Protein AF-A0A9W7HA97-F1 (afdb_monomer)

Radius of gyration: 56.17 Å; Cα contacts (8 Å, |Δi|>4): 49; chains: 1; bounding box: 172×40×149 Å

Sequence (282 aa):
MASSSSPLFSPASDKRFWSTLRSRVDDRNVDPSLTKDTNSRGKSNRAKRLKEDSLLLLRGFDSISQTLSQLCNNIDNALQGARELAKPPTLTDMFHSNLKNSEPKEDEQHSKGLEFEEESKIGLKRKFDHSEYSDDNDSMKENEQSPRNNKMMKKAKNLAISMATKAGSLARELKSIKNDLCFMQERCGLLEEENRRLRDGFSKGIRPEEDDLVRLQLEALLAEKSRLANENANLVRENQCLHQLVEYHQMTSQDLSASYEQVLREMCLDFSSPIAEKEEIC

Mean predicted aligned error: 20.41 Å

Secondary structure (DSSP, 8-state):
----------GGG-HHHHHHHHHHHHHHHS-GGG-----HHHHHHHHHHHHHHHHHHHHHHHHHHHHHHHHHHHHHHHHHHHHHHHS---HHHHHHHHHTTSPPPPP----------------------------------S-TTHHHHHHHHHHHHHHHHHHHHHHHHHHHHHHHHHHHHHHHHHHHHHHHHHHHHHHHHHHTT---HHHHHHHHHHHHHHHHHHHHHHHHHHHHHHHHHHHHHHHHHHHHHHHHHHHHHHHHHHT---------------

Nearest PDB structures (foldseek):
  3ja6-assembly1_H  TM=2.511E-01  e=8.342E+00  Escherichia coli

Solvent-accessible surface area (backbone atoms only — not comparable to full-atom values): 17300 Å² total; per-residue (Å²): 135,80,88,78,78,76,79,84,74,58,77,74,69,48,62,68,57,53,53,51,51,49,54,58,53,55,63,66,73,52,73,76,87,80,70,87,71,94,46,80,74,52,53,58,53,50,54,51,49,53,50,53,53,50,52,52,50,52,54,50,50,52,31,49,53,52,50,51,52,52,49,51,54,50,46,51,53,51,30,51,51,23,48,58,53,28,49,70,85,53,66,68,62,64,52,52,63,58,56,73,74,69,70,83,86,79,88,85,84,89,79,90,83,82,91,86,82,88,86,84,91,81,89,82,91,83,88,87,82,89,83,89,84,89,89,87,85,86,87,83,92,79,63,91,62,52,69,62,48,50,56,50,50,52,50,50,52,52,48,51,52,50,51,14,52,51,24,42,51,50,25,51,51,43,50,49,53,50,52,54,52,50,52,50,51,53,52,49,52,53,51,51,51,51,52,48,50,54,52,48,35,61,71,72,64,57,66,57,70,68,52,54,50,52,52,52,53,50,53,52,50,52,52,50,53,52,52,51,50,52,52,51,55,49,53,54,54,51,52,51,50,51,52,51,52,52,49,51,52,54,53,53,53,51,54,51,50,52,51,49,55,48,50,56,59,74,60,60,77,82,81,76,74,82,79,80,80,79,86,82,85,133

Organism: Hibiscus trionum (NCBI:txid183268)

pLDDT: mean 72.19, std 23.15, range [25.56, 98.56]

Structure (mmCIF, N/CA/C/O backbone):
data_AF-A0A9W7HA97-F1
#
_entry.id   AF-A0A9W7HA97-F1
#
loop_
_atom_site.group_PDB
_atom_site.id
_atom_site.type_symbol
_atom_site.label_atom_id
_atom_site.label_alt_id
_atom_site.label_comp_id
_atom_site.label_asym_id
_atom_site.label_entity_id
_atom_site.label_seq_id
_atom_site.pdbx_PDB_ins_code
_atom_site.Cartn_x
_atom_site.Cartn_y
_atom_site.Cartn_z
_atom_site.occupancy
_atom_site.B_iso_or_equiv
_atom_site.auth_seq_id
_atom_site.auth_comp_id
_atom_site.auth_asym_id
_atom_site.auth_atom_id
_atom_site.pdbx_PDB_model_num
ATOM 1 N N . MET A 1 1 ? -46.556 -23.955 9.215 1.00 35.06 1 MET A N 1
ATOM 2 C CA . MET A 1 1 ? -45.405 -24.827 8.905 1.00 35.06 1 MET A CA 1
ATOM 3 C C . MET A 1 1 ? -44.172 -23.953 8.738 1.00 35.06 1 MET A C 1
ATOM 5 O O . MET A 1 1 ? -44.197 -23.055 7.914 1.00 35.06 1 MET A O 1
ATOM 9 N N . ALA A 1 2 ? -43.200 -24.184 9.625 1.00 32.56 2 ALA A N 1
ATOM 10 C CA . ALA A 1 2 ? -41.797 -23.759 9.663 1.00 32.56 2 ALA A CA 1
ATOM 11 C C . ALA A 1 2 ? -41.365 -22.469 8.933 1.00 32.56 2 ALA A C 1
ATOM 13 O O . ALA A 1 2 ? -41.034 -22.471 7.751 1.00 32.56 2 ALA A O 1
ATOM 14 N N . SER A 1 3 ? -41.217 -21.401 9.715 1.00 39.28 3 SER A N 1
ATOM 15 C CA . SER A 1 3 ? -40.266 -20.314 9.488 1.00 39.28 3 SER A CA 1
ATOM 16 C C . SER A 1 3 ? -38.838 -20.867 9.592 1.00 39.28 3 SER A C 1
ATOM 18 O O . SER A 1 3 ? -38.313 -21.085 10.682 1.00 39.28 3 SER A O 1
ATOM 20 N N . SER A 1 4 ? -38.212 -21.145 8.448 1.00 32.16 4 SER A N 1
ATOM 21 C CA . SER A 1 4 ? -36.819 -21.582 8.382 1.00 32.16 4 SER A CA 1
ATOM 22 C C . SER A 1 4 ? -35.889 -20.393 8.624 1.00 32.16 4 SER A C 1
ATOM 24 O O . SER A 1 4 ? -35.630 -19.592 7.727 1.00 32.16 4 SER A O 1
ATOM 26 N N . SER A 1 5 ? -35.387 -20.279 9.850 1.00 38.53 5 SER A N 1
ATOM 27 C CA . SER A 1 5 ? -34.245 -19.436 10.186 1.00 38.53 5 SER A CA 1
ATOM 28 C C . SER A 1 5 ? -33.013 -19.927 9.422 1.00 38.53 5 SER A C 1
ATOM 30 O O . SER A 1 5 ? -32.446 -20.971 9.754 1.00 38.53 5 SER A O 1
ATOM 32 N N . SER A 1 6 ? -32.601 -19.194 8.390 1.00 33.41 6 SER A N 1
ATOM 33 C CA . SER A 1 6 ? -31.318 -19.426 7.730 1.00 33.41 6 SER A CA 1
ATOM 34 C C . SER A 1 6 ? -30.190 -19.189 8.739 1.00 33.41 6 SER A C 1
ATOM 36 O O . SER A 1 6 ? -30.159 -18.126 9.367 1.00 33.41 6 SER A O 1
ATOM 38 N N . PRO A 1 7 ? -29.263 -20.140 8.934 1.00 42.53 7 PRO A N 1
ATOM 39 C CA . PRO A 1 7 ? -28.157 -19.945 9.853 1.00 42.53 7 PRO A CA 1
ATOM 40 C C . PRO A 1 7 ? -27.244 -18.849 9.300 1.00 42.53 7 PRO A C 1
ATOM 42 O O . PRO A 1 7 ? -26.736 -18.947 8.182 1.00 42.53 7 PRO A O 1
ATOM 45 N N . LEU A 1 8 ? -27.041 -17.801 10.099 1.00 42.66 8 LEU A N 1
ATOM 46 C CA . LEU A 1 8 ? -26.035 -16.763 9.892 1.00 42.66 8 LEU A CA 1
ATOM 47 C C . LEU A 1 8 ? -24.640 -17.394 10.024 1.00 42.66 8 LEU A C 1
ATOM 49 O O . LEU A 1 8 ? -23.972 -17.263 11.048 1.00 42.66 8 LEU A O 1
ATOM 53 N N . PHE A 1 9 ? -24.194 -18.129 9.008 1.00 43.34 9 PHE A N 1
ATOM 54 C CA . PHE A 1 9 ? -22.802 -18.548 8.921 1.00 43.34 9 PHE A CA 1
ATOM 55 C C . PHE A 1 9 ? -21.956 -17.310 8.623 1.00 43.34 9 PHE A C 1
ATOM 57 O O . PHE A 1 9 ? -21.889 -16.840 7.490 1.00 43.34 9 PHE A O 1
ATOM 64 N N . SER A 1 10 ? -21.317 -16.762 9.659 1.00 47.72 10 SER A N 1
ATOM 65 C CA . SER A 1 10 ? -20.256 -15.770 9.487 1.00 47.72 10 SER A CA 1
ATOM 66 C C . SER A 1 10 ? -19.140 -16.404 8.633 1.00 47.72 10 SER A C 1
ATOM 68 O O . SER A 1 10 ? -18.679 -17.496 8.990 1.00 47.72 10 SER A O 1
ATOM 70 N N . PRO A 1 11 ? -18.680 -15.771 7.532 1.00 52.69 11 PRO A N 1
ATOM 71 C CA . PRO A 1 11 ? -17.624 -16.305 6.656 1.00 52.69 11 PRO A CA 1
ATOM 72 C C . PRO A 1 11 ? -16.344 -16.728 7.397 1.00 52.69 11 PRO A C 1
ATOM 74 O O . PRO A 1 11 ? -15.610 -17.595 6.928 1.00 52.69 11 PRO A O 1
ATOM 77 N N . ALA A 1 12 ? -16.127 -16.174 8.594 1.00 53.12 12 ALA A N 1
ATOM 78 C CA . ALA A 1 12 ? -15.002 -16.457 9.475 1.00 53.12 12 ALA A CA 1
ATOM 79 C C . ALA A 1 12 ? -14.918 -17.911 9.982 1.00 53.12 12 ALA A C 1
ATOM 81 O O . ALA A 1 12 ? -13.841 -18.339 10.394 1.00 53.12 12 ALA A O 1
ATOM 82 N N . SER A 1 13 ? -16.012 -18.684 9.958 1.00 57.66 13 SER A N 1
ATOM 83 C CA . SER A 1 13 ? -16.071 -20.018 10.587 1.00 57.66 13 SER A CA 1
ATOM 84 C C . SER A 1 13 ? -15.747 -21.193 9.651 1.00 57.66 13 SER A C 1
ATOM 86 O O . SER A 1 13 ? -15.674 -22.341 10.099 1.00 57.66 13 SER A O 1
ATOM 88 N N . ASP A 1 14 ? -15.535 -20.954 8.353 1.00 77.56 14 ASP A N 1
ATOM 89 C CA . ASP A 1 14 ? -15.317 -22.046 7.402 1.00 77.56 14 ASP A CA 1
ATOM 90 C C . ASP A 1 14 ? -13.913 -22.662 7.561 1.00 77.56 14 ASP A C 1
ATOM 92 O O . ASP A 1 14 ? -12.927 -22.257 6.943 1.00 77.56 14 ASP A O 1
ATOM 96 N N . LYS A 1 15 ? -13.820 -23.683 8.422 1.00 81.44 15 LYS A N 1
ATOM 97 C CA . LYS A 1 15 ? -12.590 -24.455 8.647 1.00 81.44 15 LYS A CA 1
ATOM 98 C C . LYS A 1 15 ? -12.043 -25.043 7.348 1.00 81.44 15 LYS A C 1
ATOM 100 O O . LYS A 1 15 ? -10.829 -25.097 7.184 1.00 81.44 15 LYS A O 1
ATOM 105 N N . ARG A 1 16 ? -12.911 -25.459 6.415 1.00 84.31 16 ARG A N 1
ATOM 106 C CA . ARG A 1 16 ? -12.473 -26.043 5.136 1.00 84.31 16 ARG A CA 1
ATOM 107 C C . ARG A 1 16 ? -11.814 -24.987 4.265 1.00 84.31 16 ARG A C 1
ATOM 109 O O . ARG A 1 16 ? -10.785 -25.274 3.656 1.00 84.31 16 ARG A O 1
ATOM 116 N N . PHE A 1 17 ? -12.365 -23.774 4.246 1.00 87.31 17 PHE A N 1
ATOM 117 C CA . PHE A 1 17 ? -11.759 -22.640 3.557 1.00 87.31 17 PHE A CA 1
ATOM 118 C C . PHE A 1 17 ? -10.346 -22.357 4.083 1.00 87.31 17 PHE A C 1
ATOM 120 O O . PHE A 1 17 ? -9.400 -22.369 3.299 1.00 87.31 17 PHE A O 1
ATOM 127 N N . TRP A 1 18 ? -10.171 -22.196 5.399 1.00 89.12 18 TRP A N 1
ATOM 128 C CA . TRP A 1 18 ? -8.856 -21.895 5.981 1.00 89.12 18 TRP A CA 1
ATOM 129 C C . TRP A 1 18 ? -7.847 -23.036 5.820 1.00 89.12 18 TRP A C 1
ATOM 131 O O . TRP A 1 18 ? -6.673 -22.773 5.562 1.00 89.12 18 TRP A O 1
ATOM 141 N N . SER A 1 19 ? -8.283 -24.295 5.918 1.00 89.00 19 SER A N 1
ATOM 142 C CA . SER A 1 19 ? -7.432 -25.453 5.615 1.00 89.00 19 SER A CA 1
ATOM 143 C C . SER A 1 19 ? -6.989 -25.466 4.151 1.00 89.00 19 SER A C 1
ATOM 145 O O . SER A 1 19 ? -5.818 -25.712 3.870 1.00 89.00 19 SER A O 1
ATOM 147 N N . THR A 1 20 ? -7.899 -25.151 3.224 1.00 88.38 20 THR A N 1
ATOM 148 C CA . THR A 1 20 ? -7.595 -25.065 1.787 1.00 88.38 20 THR A CA 1
ATOM 149 C C . THR A 1 20 ? -6.629 -23.919 1.503 1.00 88.38 20 THR A C 1
ATOM 151 O O . THR A 1 20 ? -5.636 -24.115 0.809 1.00 88.38 20 THR A O 1
ATOM 154 N N . LEU A 1 21 ? -6.879 -22.737 2.070 1.00 88.69 21 LEU A N 1
ATOM 155 C CA . LEU A 1 21 ? -6.017 -21.568 1.916 1.00 88.69 21 LEU A CA 1
ATOM 156 C C . LEU A 1 21 ? -4.607 -21.842 2.453 1.00 88.69 21 LEU A C 1
ATOM 158 O O . LEU A 1 21 ? -3.633 -21.577 1.757 1.00 88.69 21 LEU A O 1
ATOM 162 N N . ARG A 1 22 ? -4.501 -22.425 3.654 1.00 88.94 22 ARG A N 1
ATOM 163 C CA . ARG A 1 22 ? -3.223 -22.803 4.274 1.00 88.94 22 ARG A CA 1
ATOM 164 C C . ARG A 1 22 ? -2.442 -23.777 3.398 1.00 88.94 22 ARG A C 1
ATOM 166 O O . ARG A 1 22 ? -1.310 -23.483 3.048 1.00 88.94 22 ARG A O 1
ATOM 173 N N . SER A 1 23 ? -3.078 -24.865 2.961 1.00 87.00 23 SER A N 1
ATOM 174 C CA . SER A 1 23 ? -2.448 -25.841 2.066 1.00 87.00 23 SER A CA 1
ATOM 175 C C . SER A 1 23 ? -1.948 -25.200 0.765 1.00 87.00 23 SER A C 1
ATOM 177 O O . SER A 1 23 ? -0.837 -25.488 0.333 1.00 87.00 23 SER A O 1
ATOM 179 N N . ARG A 1 24 ? -2.717 -24.281 0.160 1.00 84.62 24 ARG A N 1
ATOM 180 C CA . ARG A 1 24 ? -2.304 -23.571 -1.065 1.00 84.62 24 ARG A CA 1
ATOM 181 C C . ARG A 1 24 ? -1.137 -22.601 -0.845 1.00 84.62 24 ARG A C 1
ATOM 183 O O . ARG A 1 24 ? -0.364 -22.379 -1.776 1.00 84.62 24 ARG A O 1
ATOM 190 N N . VAL A 1 25 ? -1.030 -22.001 0.340 1.00 84.88 25 VAL A N 1
ATOM 191 C CA . VAL A 1 25 ? 0.090 -21.124 0.721 1.00 84.88 25 VAL A CA 1
ATOM 192 C C . VAL A 1 25 ? 1.346 -21.947 1.002 1.00 84.88 25 VAL A C 1
ATOM 194 O O . VAL A 1 25 ? 2.411 -21.600 0.499 1.00 84.88 25 VAL A O 1
ATOM 197 N N . ASP A 1 26 ? 1.215 -23.059 1.722 1.00 84.56 26 ASP A N 1
ATOM 198 C CA . ASP A 1 26 ? 2.333 -23.953 2.030 1.00 84.56 26 ASP A CA 1
ATOM 199 C C . ASP A 1 26 ? 2.926 -24.560 0.744 1.00 84.56 26 ASP A C 1
ATOM 201 O O . ASP A 1 26 ? 4.140 -24.519 0.553 1.00 84.56 26 ASP A O 1
ATOM 205 N N . ASP A 1 27 ? 2.081 -24.983 -0.206 1.00 78.12 27 ASP A N 1
ATOM 206 C CA . ASP A 1 27 ? 2.495 -25.450 -1.542 1.00 78.12 27 ASP A CA 1
ATOM 207 C C . ASP A 1 27 ? 3.321 -24.414 -2.329 1.00 78.12 27 ASP A C 1
ATOM 209 O O . ASP A 1 27 ? 4.126 -24.779 -3.184 1.00 78.12 27 ASP A O 1
ATOM 213 N N . ARG A 1 28 ? 3.098 -23.111 -2.100 1.00 68.12 28 ARG A N 1
ATOM 214 C CA . ARG A 1 28 ? 3.825 -22.029 -2.790 1.00 68.12 28 ARG A CA 1
ATOM 215 C C . ARG A 1 28 ? 5.205 -21.758 -2.201 1.00 68.12 28 ARG A C 1
ATOM 217 O O . ARG A 1 28 ? 6.044 -21.218 -2.915 1.00 68.12 28 ARG A O 1
ATOM 224 N N . ASN A 1 29 ? 5.422 -22.109 -0.935 1.00 63.81 29 ASN A N 1
ATOM 225 C CA . ASN A 1 29 ? 6.713 -21.959 -0.262 1.00 63.81 29 ASN A CA 1
ATOM 226 C C . ASN A 1 29 ? 7.673 -23.119 -0.563 1.00 63.81 29 ASN A C 1
ATOM 228 O O . ASN A 1 29 ? 8.844 -23.048 -0.194 1.00 63.81 29 ASN A O 1
ATOM 232 N N . VAL A 1 30 ? 7.200 -24.175 -1.234 1.00 66.00 30 VAL A N 1
ATOM 233 C CA . VAL A 1 30 ? 8.048 -25.266 -1.718 1.00 66.00 30 VAL A CA 1
ATOM 234 C C . VAL A 1 30 ? 8.754 -24.830 -3.005 1.00 66.00 30 VAL A C 1
ATOM 236 O O . VAL A 1 30 ? 8.132 -24.337 -3.945 1.00 66.00 30 VAL A O 1
ATOM 239 N N . ASP A 1 31 ? 10.074 -25.002 -3.011 1.00 50.41 31 ASP A N 1
ATOM 240 C CA . ASP A 1 31 ? 11.022 -24.499 -4.006 1.00 50.41 31 ASP A CA 1
ATOM 241 C C . ASP A 1 31 ? 10.573 -24.713 -5.475 1.00 50.41 31 ASP A C 1
ATOM 243 O O . ASP A 1 31 ? 10.317 -25.849 -5.894 1.00 50.41 31 ASP A O 1
ATOM 247 N N . PRO A 1 32 ? 10.539 -23.665 -6.325 1.00 56.97 32 PRO A N 1
ATOM 248 C CA . PRO A 1 32 ? 10.168 -23.790 -7.740 1.00 56.97 32 PRO A CA 1
ATOM 249 C C . PRO A 1 32 ? 11.151 -24.622 -8.578 1.00 56.97 32 PRO A C 1
ATOM 251 O O . PRO A 1 32 ? 10.853 -24.945 -9.731 1.00 56.97 32 PRO A O 1
ATOM 254 N N . SER A 1 33 ? 12.328 -24.944 -8.034 1.00 53.56 33 SER A N 1
ATOM 255 C CA . SER A 1 33 ? 13.425 -25.618 -8.736 1.00 53.56 33 SER A CA 1
ATOM 256 C C . SER A 1 33 ? 13.112 -27.066 -9.144 1.00 53.56 33 SER A C 1
ATOM 258 O O . SER A 1 33 ? 13.808 -27.604 -10.005 1.00 53.56 33 SER A O 1
ATOM 260 N N . LEU A 1 34 ? 12.038 -27.677 -8.619 1.00 53.00 34 LEU A N 1
ATOM 261 C CA . LEU A 1 34 ? 11.675 -29.070 -8.914 1.00 53.00 34 LEU A CA 1
ATOM 262 C C . LEU A 1 34 ? 10.674 -29.288 -10.065 1.00 53.00 34 LEU A C 1
ATOM 264 O O . LEU A 1 34 ? 10.452 -30.435 -10.443 1.00 53.00 34 LEU A O 1
ATOM 268 N N . THR A 1 35 ? 10.068 -28.251 -10.657 1.00 52.78 35 THR A N 1
ATOM 269 C CA . THR A 1 35 ? 9.003 -28.443 -11.672 1.00 52.78 35 THR A CA 1
ATOM 270 C C . THR A 1 35 ? 9.343 -27.806 -13.019 1.00 52.78 35 THR A C 1
ATOM 272 O O . THR A 1 35 ? 8.768 -26.808 -13.455 1.00 52.78 35 THR A O 1
ATOM 275 N N . LYS A 1 36 ? 10.299 -28.422 -13.723 1.00 51.97 36 LYS A N 1
ATOM 276 C CA . LYS A 1 36 ? 10.543 -28.190 -15.155 1.00 51.97 36 LYS A CA 1
ATOM 277 C C . LYS A 1 36 ? 9.521 -28.977 -15.986 1.00 51.97 36 LYS A C 1
ATOM 279 O O . LYS A 1 36 ? 9.855 -29.995 -16.574 1.00 51.97 36 LYS A O 1
ATOM 284 N N . ASP A 1 37 ? 8.291 -28.474 -16.079 1.00 50.53 37 ASP A N 1
ATOM 285 C CA . ASP A 1 37 ? 7.343 -28.942 -17.097 1.00 50.53 37 ASP A CA 1
ATOM 286 C C . ASP A 1 37 ? 7.316 -27.974 -18.283 1.00 50.53 37 ASP A C 1
ATOM 288 O O . ASP A 1 37 ? 6.666 -26.922 -18.295 1.00 50.53 37 ASP A O 1
ATOM 292 N N . THR A 1 38 ? 8.067 -28.349 -19.314 1.00 50.53 38 THR A N 1
ATOM 293 C CA . THR A 1 38 ? 8.102 -27.722 -20.632 1.00 50.53 38 THR A CA 1
ATOM 294 C C . THR A 1 38 ? 6.840 -28.087 -21.416 1.00 50.53 38 THR A C 1
ATOM 296 O O . THR A 1 38 ? 6.862 -29.002 -22.228 1.00 50.53 38 THR A O 1
ATOM 299 N N . ASN A 1 39 ? 5.719 -27.393 -21.186 1.00 54.00 39 ASN A N 1
ATOM 300 C CA . ASN A 1 39 ? 4.561 -27.458 -22.088 1.00 54.00 39 ASN A CA 1
ATOM 301 C C . ASN A 1 39 ? 3.717 -26.169 -22.069 1.00 54.00 39 ASN A C 1
ATOM 303 O O . ASN A 1 39 ? 3.339 -25.656 -21.014 1.00 54.00 39 ASN A O 1
ATOM 307 N N . SER A 1 40 ? 3.357 -25.656 -23.252 1.00 58.25 40 SER A N 1
ATOM 308 C CA . SER A 1 40 ? 2.520 -24.451 -23.435 1.00 58.25 40 SER A CA 1
ATOM 309 C C . SER A 1 40 ? 1.123 -24.587 -22.806 1.00 58.25 40 SER A C 1
ATOM 311 O O . SER A 1 40 ? 0.584 -23.619 -22.268 1.00 58.25 40 SER A O 1
ATOM 313 N N . ARG A 1 41 ? 0.577 -25.811 -22.765 1.00 53.81 41 ARG A N 1
ATOM 314 C CA . ARG A 1 41 ? -0.687 -26.165 -22.089 1.00 53.81 41 ARG A CA 1
ATOM 315 C C . ARG A 1 41 ? -0.600 -26.079 -20.556 1.00 53.81 41 ARG A C 1
ATOM 317 O O . ARG A 1 41 ? -1.591 -25.746 -19.909 1.00 53.81 41 ARG A O 1
ATOM 324 N N . GLY A 1 42 ? 0.587 -26.284 -19.979 1.00 59.09 42 GLY A N 1
ATOM 325 C CA . GLY A 1 42 ? 0.845 -26.123 -18.543 1.00 59.09 42 GLY A CA 1
ATOM 326 C C . GLY A 1 42 ? 0.817 -24.659 -18.087 1.00 59.09 42 GLY A C 1
ATOM 327 O O . GLY A 1 42 ? 0.329 -24.360 -16.999 1.00 59.09 42 GLY A O 1
ATOM 328 N N . LYS A 1 43 ? 1.237 -23.719 -18.949 1.00 60.47 43 LYS A N 1
ATOM 329 C CA . LYS A 1 43 ? 1.223 -22.274 -18.645 1.00 60.47 43 LYS A CA 1
ATOM 330 C C . LYS A 1 43 ? -0.196 -21.727 -18.446 1.00 60.47 43 LYS A C 1
ATOM 332 O O . LYS A 1 43 ? -0.426 -20.973 -17.503 1.00 60.47 43 LYS A O 1
ATOM 337 N N . SER A 1 44 ? -1.156 -22.150 -19.276 1.00 66.00 44 SER A N 1
ATOM 338 C CA . SER A 1 44 ? -2.570 -21.756 -19.133 1.00 66.00 44 SER A CA 1
ATOM 339 C C . SER A 1 44 ? -3.178 -22.277 -17.825 1.00 66.00 44 SER A C 1
ATOM 341 O O . SER A 1 44 ? -3.846 -21.531 -17.111 1.00 66.00 44 SER A O 1
ATOM 343 N N . ASN A 1 45 ? -2.886 -23.529 -17.458 1.00 74.12 45 ASN A N 1
ATOM 344 C CA . ASN A 1 45 ? -3.362 -24.115 -16.202 1.00 74.12 45 ASN A CA 1
ATOM 345 C C . ASN A 1 45 ? -2.710 -23.470 -14.968 1.00 74.12 45 ASN A C 1
ATOM 347 O O . ASN A 1 45 ? -3.395 -23.223 -13.978 1.00 74.12 45 ASN A O 1
ATOM 351 N N . ARG A 1 46 ? -1.423 -23.109 -15.041 1.00 77.44 46 ARG A N 1
ATOM 352 C CA . ARG A 1 46 ? -0.731 -22.365 -13.978 1.00 77.44 46 ARG A CA 1
ATOM 353 C C . ARG A 1 46 ? -1.340 -20.979 -13.763 1.00 77.44 46 ARG A C 1
ATOM 355 O O . ARG A 1 46 ? -1.582 -20.601 -12.623 1.00 77.44 46 ARG A O 1
ATOM 362 N N . ALA A 1 47 ? -1.634 -20.243 -14.836 1.00 79.06 47 ALA A N 1
ATOM 363 C CA . ALA A 1 47 ? -2.284 -18.934 -14.743 1.00 79.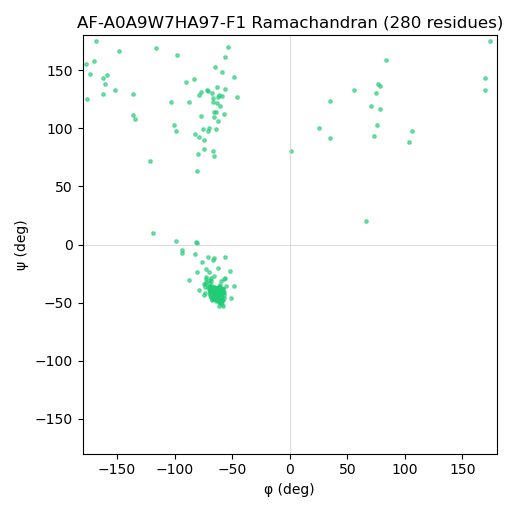06 47 ALA A CA 1
ATOM 364 C C . ALA A 1 47 ? -3.691 -19.023 -14.123 1.00 79.06 47 ALA A C 1
ATOM 366 O O . ALA A 1 47 ? -4.044 -18.203 -13.277 1.00 79.06 47 ALA A O 1
ATOM 367 N N . LYS A 1 48 ? -4.470 -20.053 -14.483 1.00 84.38 48 LYS A N 1
ATOM 368 C CA . LYS A 1 48 ? -5.781 -20.328 -13.871 1.00 84.38 48 LYS A CA 1
ATOM 369 C C . LYS A 1 48 ? -5.661 -20.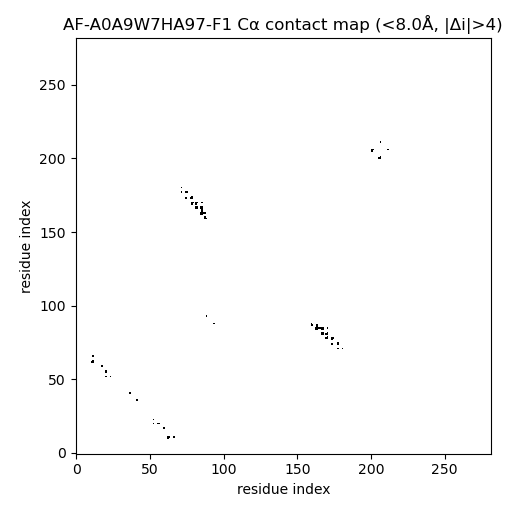635 -12.376 1.00 84.38 48 LYS A C 1
ATOM 371 O O . LYS A 1 48 ? -6.352 -20.000 -11.586 1.00 84.38 48 LYS A O 1
ATOM 376 N N . ARG A 1 49 ? -4.724 -21.509 -11.980 1.00 83.50 49 ARG A N 1
ATOM 377 C CA . ARG A 1 49 ? -4.467 -21.835 -10.564 1.00 83.50 49 ARG A CA 1
ATOM 378 C C . ARG A 1 49 ? -4.060 -20.600 -9.759 1.00 83.50 49 ARG A C 1
ATOM 380 O O . ARG A 1 49 ? -4.596 -20.379 -8.684 1.00 83.50 49 ARG A O 1
ATOM 387 N N . LEU A 1 50 ? -3.170 -19.760 -10.293 1.00 83.12 50 LEU A N 1
ATOM 388 C CA . LEU A 1 50 ? -2.758 -18.511 -9.639 1.00 83.12 50 LEU A CA 1
ATOM 389 C C . LEU A 1 50 ? -3.935 -17.546 -9.439 1.00 83.12 50 LEU A C 1
ATOM 391 O O . LEU A 1 50 ? -4.016 -16.890 -8.402 1.00 83.12 50 LEU A O 1
ATOM 395 N N . LYS A 1 51 ? -4.851 -17.473 -10.414 1.00 86.44 51 LYS A N 1
ATOM 396 C CA . LYS A 1 51 ? -6.069 -16.663 -10.310 1.00 86.44 51 LYS A CA 1
ATOM 397 C C . LYS A 1 51 ? -7.005 -17.207 -9.228 1.00 86.44 51 LYS A C 1
ATOM 399 O O . LYS A 1 51 ? -7.473 -16.435 -8.398 1.00 86.44 51 LYS A O 1
ATOM 404 N N . GLU A 1 52 ? -7.229 -18.515 -9.184 1.00 87.62 52 GLU A N 1
ATOM 405 C CA . GLU A 1 52 ? -8.004 -19.161 -8.114 1.00 87.62 52 GLU A CA 1
ATOM 406 C C . GLU A 1 52 ? -7.376 -18.935 -6.730 1.00 87.62 52 GLU A C 1
ATOM 408 O O . GLU A 1 52 ? -8.073 -18.528 -5.803 1.00 87.62 52 GLU A O 1
ATOM 413 N N . ASP A 1 53 ? -6.057 -19.106 -6.603 1.00 87.94 53 ASP A N 1
ATOM 414 C CA . ASP A 1 53 ? -5.314 -18.862 -5.360 1.00 87.94 53 ASP A CA 1
ATOM 415 C C . ASP A 1 53 ? -5.447 -17.392 -4.913 1.00 87.94 53 ASP A C 1
ATOM 417 O O . ASP A 1 53 ? -5.622 -17.110 -3.727 1.00 87.94 53 ASP A O 1
ATOM 421 N N . SER A 1 54 ? -5.419 -16.441 -5.857 1.00 87.31 54 SER A N 1
ATOM 422 C CA . SER A 1 54 ? -5.618 -15.016 -5.556 1.00 87.31 54 SER A CA 1
ATOM 423 C C . SER A 1 54 ? -7.034 -14.696 -5.065 1.00 87.31 54 SER A C 1
ATOM 425 O O . SER A 1 54 ? -7.192 -13.899 -4.144 1.00 87.31 54 SER A O 1
ATOM 427 N N . LEU A 1 55 ? -8.057 -15.356 -5.618 1.00 87.81 55 LEU A N 1
ATOM 428 C CA . LEU A 1 55 ? -9.446 -15.195 -5.182 1.00 87.81 55 LEU A CA 1
ATOM 429 C C . LEU A 1 55 ? -9.674 -15.790 -3.789 1.00 87.81 55 LEU A C 1
ATOM 431 O O . LEU A 1 55 ? -10.411 -15.214 -2.991 1.00 87.81 55 LEU A O 1
ATOM 435 N N . LEU A 1 56 ? -9.022 -16.915 -3.476 1.00 88.75 56 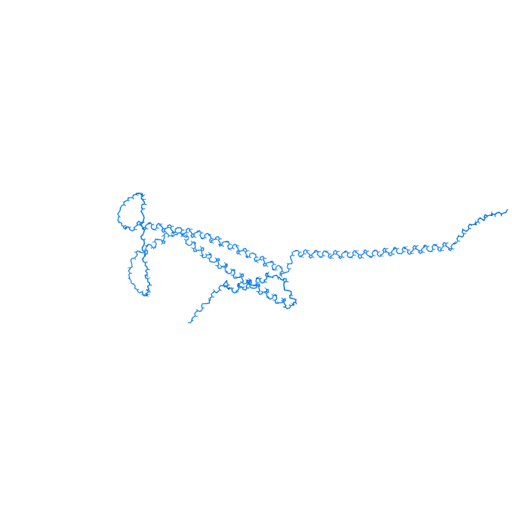LEU A N 1
ATOM 436 C CA . LEU A 1 56 ? -9.043 -17.495 -2.132 1.00 88.75 56 LEU A CA 1
ATOM 437 C C . LEU A 1 56 ? -8.419 -16.544 -1.104 1.00 88.75 56 LEU A C 1
ATOM 439 O O . LEU A 1 56 ? -8.998 -16.347 -0.039 1.00 88.75 56 LEU A O 1
ATOM 443 N N . LEU A 1 57 ? -7.284 -15.918 -1.429 1.00 89.75 57 LEU A N 1
ATOM 444 C CA . LEU A 1 57 ? -6.658 -14.910 -0.566 1.00 89.75 57 LEU A CA 1
ATOM 445 C C . LEU A 1 57 ? -7.562 -13.693 -0.357 1.00 89.75 57 LEU A C 1
ATOM 447 O O . LEU A 1 57 ? -7.764 -13.287 0.784 1.00 89.75 57 LEU A O 1
ATOM 451 N N . LEU A 1 58 ? -8.142 -13.157 -1.435 1.00 88.81 58 LEU A N 1
ATOM 452 C CA . LEU A 1 58 ? -9.039 -12.001 -1.366 1.00 88.81 58 LEU A CA 1
ATOM 453 C C . LEU A 1 58 ? -10.235 -12.280 -0.448 1.00 88.81 58 LEU A C 1
ATOM 455 O O . LEU A 1 58 ? -10.492 -11.524 0.483 1.00 88.81 58 LEU A O 1
ATOM 459 N N . ARG A 1 59 ? -10.878 -13.440 -0.619 1.00 89.69 59 ARG A N 1
ATOM 460 C CA . ARG A 1 59 ? -11.968 -13.884 0.257 1.00 89.69 59 ARG A CA 1
ATOM 461 C C . ARG A 1 59 ? -11.528 -14.035 1.719 1.00 89.69 59 ARG A C 1
ATOM 463 O O . ARG A 1 59 ? -12.315 -13.781 2.630 1.00 89.69 59 ARG A O 1
ATOM 470 N N . GLY A 1 60 ? -10.289 -14.466 1.955 1.00 90.44 60 GLY A N 1
ATOM 471 C CA . GLY A 1 60 ? -9.712 -14.557 3.297 1.00 90.44 60 GLY A CA 1
ATOM 472 C C . GLY A 1 60 ? -9.571 -13.184 3.948 1.00 90.44 60 GLY A C 1
ATOM 473 O O . GLY A 1 60 ? -9.960 -13.015 5.104 1.00 90.44 60 GLY A O 1
ATOM 474 N N . PHE A 1 61 ? -9.091 -12.192 3.195 1.00 89.38 61 PHE A N 1
ATOM 475 C CA . PHE A 1 61 ? -9.006 -10.808 3.657 1.00 89.38 61 PHE A CA 1
ATOM 476 C C . PHE A 1 61 ? -10.382 -10.194 3.920 1.00 89.38 61 PHE A C 1
ATOM 478 O O . PHE A 1 61 ? -10.568 -9.600 4.980 1.00 89.38 61 PHE A O 1
ATOM 485 N N . ASP A 1 62 ? -11.371 -10.424 3.052 1.00 89.81 62 ASP A N 1
ATOM 486 C CA . ASP A 1 62 ? -12.750 -9.964 3.273 1.00 89.81 62 ASP A CA 1
ATOM 487 C C . ASP A 1 62 ? -13.332 -10.541 4.572 1.00 89.81 62 ASP A C 1
ATOM 489 O O . ASP A 1 62 ? -13.959 -9.836 5.365 1.00 89.81 62 ASP A O 1
ATOM 493 N N . SER A 1 63 ? -13.070 -11.823 4.844 1.00 91.50 63 SER A N 1
ATOM 494 C CA . SER A 1 63 ? -13.494 -12.464 6.089 1.00 91.50 63 SER A CA 1
ATOM 495 C C . SER A 1 63 ? -12.824 -11.856 7.325 1.00 91.50 63 SER A C 1
ATOM 497 O O . SER A 1 63 ? -13.466 -11.731 8.373 1.00 91.50 63 SER A O 1
ATOM 499 N N . ILE A 1 64 ? -11.540 -11.500 7.236 1.00 90.38 64 ILE A N 1
ATOM 500 C CA . ILE A 1 64 ? -10.819 -10.827 8.325 1.00 90.38 64 ILE A CA 1
ATOM 501 C C . ILE A 1 64 ? -11.395 -9.423 8.531 1.00 90.38 64 ILE A C 1
ATOM 503 O O . ILE A 1 64 ? -11.729 -9.074 9.661 1.00 90.38 64 ILE A O 1
ATOM 507 N N . SER A 1 65 ? -11.597 -8.659 7.456 1.00 90.44 65 SER A N 1
ATOM 508 C CA . SER A 1 65 ? -12.191 -7.315 7.487 1.00 90.44 65 SER A CA 1
ATOM 509 C C . SER A 1 65 ? -13.585 -7.314 8.126 1.00 90.44 65 SER A C 1
ATOM 511 O O . SER A 1 65 ? -13.881 -6.510 9.016 1.00 90.44 65 SER A O 1
ATOM 513 N N . GLN A 1 66 ? -14.417 -8.300 7.779 1.00 90.94 66 GLN A N 1
ATOM 514 C CA . GLN A 1 66 ? -15.724 -8.499 8.400 1.00 90.94 66 GLN A CA 1
ATOM 515 C C . GLN A 1 66 ? -15.612 -8.788 9.906 1.00 90.94 66 GLN A C 1
ATOM 517 O O . GLN A 1 66 ? -16.383 -8.246 10.701 1.00 90.94 66 GLN A O 1
ATOM 522 N N . THR A 1 67 ? -14.647 -9.618 10.312 1.00 92.44 67 THR A N 1
ATOM 523 C CA . THR A 1 67 ? -14.424 -9.970 11.726 1.00 92.44 67 THR A CA 1
ATOM 524 C C . THR A 1 67 ? -13.910 -8.772 12.528 1.00 92.44 67 THR A C 1
ATOM 526 O O . THR A 1 67 ? -14.361 -8.544 13.648 1.00 92.44 67 THR A O 1
ATOM 529 N N . LEU A 1 68 ? -13.017 -7.964 11.950 1.00 91.50 68 LEU A N 1
ATOM 530 C CA . LEU A 1 68 ? -12.521 -6.726 12.559 1.00 91.50 68 LEU A CA 1
ATOM 531 C C . LEU A 1 68 ? -13.634 -5.683 12.710 1.00 91.50 68 LEU A C 1
ATOM 533 O O . LEU A 1 68 ? -13.731 -5.033 13.748 1.00 91.50 68 LEU A O 1
ATOM 537 N N . SER A 1 69 ? -14.525 -5.582 11.724 1.00 91.50 69 SER A N 1
ATOM 538 C CA . SER A 1 69 ? -15.697 -4.703 11.788 1.00 91.50 69 SER A CA 1
ATOM 539 C C . SER A 1 69 ? -16.668 -5.139 12.893 1.00 91.50 69 SER A C 1
ATOM 541 O O . SER A 1 69 ? -17.135 -4.317 13.681 1.00 91.50 69 SER A O 1
ATOM 543 N N . GLN A 1 70 ? -16.930 -6.447 13.008 1.00 94.12 70 GLN A N 1
ATOM 544 C CA . GLN A 1 70 ? -17.721 -7.016 14.107 1.00 94.12 70 GLN A CA 1
ATOM 545 C C . GLN A 1 70 ? -17.065 -6.755 15.469 1.00 94.12 70 GLN A C 1
ATOM 547 O O . GLN A 1 70 ? -17.752 -6.379 16.417 1.00 94.12 70 GLN A O 1
ATOM 552 N N . LEU A 1 71 ? -15.742 -6.906 15.566 1.00 94.06 71 LEU A N 1
ATOM 553 C CA . LEU A 1 71 ? -14.990 -6.604 16.780 1.00 94.06 71 LEU A CA 1
ATOM 554 C C . LEU A 1 71 ? -15.108 -5.124 17.167 1.00 94.06 71 LEU A C 1
ATOM 556 O O . LEU A 1 71 ? -15.358 -4.831 18.332 1.00 94.06 71 LEU A O 1
ATOM 560 N N . CYS A 1 72 ? -14.986 -4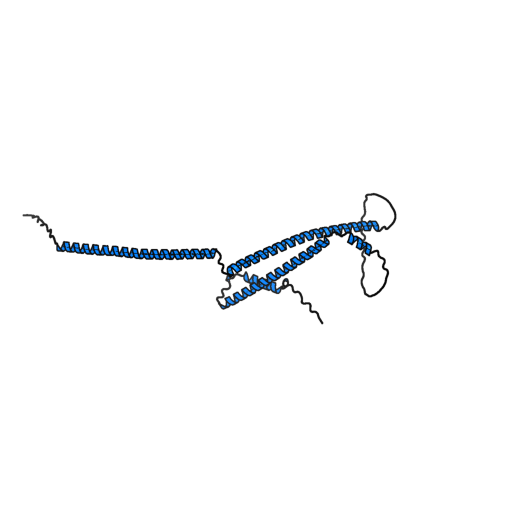.205 16.208 1.00 94.56 72 CYS A N 1
ATOM 561 C CA . CYS A 1 72 ? -15.132 -2.769 16.444 1.00 94.56 72 CYS A CA 1
ATOM 562 C C . CYS A 1 72 ? -16.519 -2.432 17.021 1.00 94.56 72 CYS A C 1
ATOM 564 O O . CYS A 1 72 ? -16.616 -1.790 18.067 1.00 94.56 72 CYS A O 1
ATOM 566 N N . ASN A 1 73 ? -17.583 -2.976 16.420 1.00 94.62 73 ASN A N 1
ATOM 567 C CA . ASN A 1 73 ? -18.953 -2.813 16.917 1.00 94.62 73 ASN A CA 1
ATOM 568 C C . ASN A 1 73 ? -19.134 -3.392 18.331 1.00 94.62 73 ASN A C 1
ATOM 570 O O . ASN A 1 73 ? -19.794 -2.793 19.179 1.00 94.62 73 ASN A O 1
ATOM 574 N N . ASN A 1 74 ? -18.528 -4.548 18.611 1.00 96.44 74 ASN A N 1
ATOM 575 C CA . ASN A 1 74 ? -18.582 -5.163 19.936 1.00 96.44 74 ASN A CA 1
ATOM 576 C C . ASN A 1 74 ? -17.847 -4.325 20.989 1.00 96.44 74 ASN A C 1
ATOM 578 O O . ASN A 1 74 ? -18.349 -4.183 22.103 1.00 96.44 74 ASN A O 1
ATOM 582 N N . ILE A 1 75 ? -16.693 -3.746 20.643 1.00 96.62 75 ILE A N 1
ATOM 583 C CA . ILE A 1 75 ? -15.961 -2.818 21.515 1.00 96.62 75 ILE A CA 1
ATOM 584 C C . ILE A 1 75 ? -16.808 -1.575 21.789 1.00 96.62 75 ILE A C 1
ATOM 586 O O . ILE A 1 75 ? -16.842 -1.112 22.925 1.00 96.62 75 ILE A O 1
ATOM 590 N N . ASP A 1 76 ? -17.533 -1.065 20.793 1.00 95.81 76 ASP A N 1
ATOM 591 C CA . ASP A 1 76 ? -18.434 0.074 20.970 1.00 95.81 76 ASP A CA 1
ATOM 592 C C . ASP A 1 76 ? -19.598 -0.222 21.917 1.00 95.81 76 ASP A C 1
ATOM 594 O O . ASP A 1 76 ? -19.856 0.550 22.844 1.00 95.81 76 ASP A O 1
ATOM 598 N N . ASN A 1 77 ? -20.244 -1.376 21.754 1.00 96.38 77 ASN A N 1
ATOM 599 C CA . ASN A 1 77 ? -21.304 -1.822 22.657 1.00 96.38 77 ASN A CA 1
ATOM 600 C C . ASN A 1 77 ? -20.775 -2.040 24.084 1.00 96.38 77 ASN A C 1
ATOM 602 O O . ASN A 1 77 ? -21.387 -1.591 25.054 1.00 96.38 77 ASN A O 1
ATOM 606 N N . ALA A 1 78 ? -19.611 -2.682 24.223 1.00 96.81 78 ALA A N 1
ATOM 607 C CA . ALA A 1 78 ? -18.966 -2.897 25.515 1.00 96.81 78 ALA A CA 1
ATOM 608 C C . ALA A 1 78 ? -18.560 -1.572 26.179 1.00 96.81 78 ALA A C 1
ATOM 610 O O . ALA A 1 78 ? -18.725 -1.411 27.387 1.00 96.81 78 ALA A O 1
ATOM 611 N N . LEU A 1 79 ? -18.072 -0.604 25.399 1.00 96.25 79 LEU A N 1
ATOM 612 C CA . LEU A 1 79 ? -17.724 0.731 25.874 1.00 96.25 79 LEU A CA 1
ATOM 613 C C . LEU A 1 79 ? -18.961 1.481 26.374 1.00 96.25 79 LEU A C 1
ATOM 615 O O . LEU A 1 79 ? -18.900 2.126 27.422 1.00 96.25 79 LEU A O 1
ATOM 619 N N . GLN A 1 80 ? -20.077 1.393 25.649 1.00 95.31 80 GLN A N 1
ATOM 620 C CA . GLN A 1 80 ? -21.339 2.000 26.060 1.00 95.31 80 GLN A CA 1
ATOM 621 C C . GLN A 1 80 ? -21.854 1.377 27.365 1.00 95.31 80 GLN A C 1
ATOM 623 O O . GLN A 1 80 ? -22.122 2.109 28.318 1.00 95.31 80 GLN A O 1
ATOM 628 N N . GLY A 1 81 ? -21.873 0.044 27.461 1.00 94.00 81 GLY A N 1
ATOM 629 C CA . GLY A 1 81 ? -22.244 -0.657 28.692 1.00 94.00 81 GLY A CA 1
ATOM 630 C C . GLY A 1 81 ? -21.327 -0.302 29.867 1.00 94.00 81 GLY A C 1
ATOM 631 O O . GLY A 1 81 ? -21.799 0.038 30.948 1.00 94.00 81 GLY A O 1
ATOM 632 N N . ALA A 1 82 ? -20.007 -0.274 29.661 1.00 93.94 82 ALA A N 1
ATOM 633 C CA . ALA A 1 82 ? -19.053 0.108 30.703 1.00 93.94 82 ALA A CA 1
ATOM 634 C C . ALA A 1 82 ? -19.257 1.556 31.184 1.00 93.94 82 ALA A C 1
ATOM 636 O O . ALA A 1 82 ? -19.144 1.826 32.378 1.00 93.94 82 ALA A O 1
ATOM 637 N N . ARG A 1 83 ? -19.601 2.487 30.284 1.00 93.50 83 ARG A N 1
ATOM 638 C CA . ARG A 1 83 ? -19.939 3.875 30.645 1.00 93.50 83 ARG A CA 1
ATOM 639 C C . ARG A 1 83 ? -21.223 3.971 31.452 1.00 93.50 83 ARG A C 1
ATOM 641 O O . ARG A 1 83 ? -21.291 4.792 32.359 1.00 93.50 83 ARG A O 1
ATOM 648 N N . GLU A 1 84 ? -22.226 3.168 31.125 1.00 92.12 84 GLU A N 1
ATOM 649 C CA . GLU A 1 84 ? -23.482 3.117 31.873 1.00 92.12 84 GLU A CA 1
ATOM 650 C C . GLU A 1 84 ? -23.269 2.563 33.281 1.00 92.12 84 GLU A C 1
ATOM 652 O O . GLU A 1 84 ? -23.706 3.194 34.238 1.00 92.12 84 GLU A O 1
ATOM 657 N N . LEU A 1 85 ? -22.504 1.475 33.427 1.00 89.44 85 LEU A N 1
ATOM 658 C CA . LEU A 1 85 ? -22.124 0.935 34.738 1.00 89.44 85 LEU A CA 1
ATOM 659 C C . LEU A 1 85 ? -21.213 1.874 35.546 1.00 89.44 85 LEU A C 1
ATOM 661 O O . LEU A 1 85 ? -21.193 1.807 36.773 1.00 89.44 85 LEU A O 1
ATOM 665 N N . ALA A 1 86 ? -20.432 2.722 34.875 1.00 89.88 86 ALA A N 1
ATOM 666 C CA . ALA A 1 86 ? -19.562 3.696 35.527 1.00 89.88 86 ALA A CA 1
ATOM 667 C C . ALA A 1 86 ? -20.320 4.914 36.073 1.00 89.88 86 ALA A C 1
ATOM 669 O O . ALA A 1 86 ? -19.757 5.666 36.874 1.00 89.88 86 ALA A O 1
ATOM 670 N N . LYS A 1 87 ? -21.576 5.136 35.657 1.00 85.31 87 LYS A N 1
ATOM 671 C CA . LYS A 1 87 ? -22.401 6.196 36.240 1.00 85.31 87 LYS A CA 1
ATOM 672 C C . LYS A 1 87 ? -22.681 5.828 37.702 1.00 85.31 87 LYS A C 1
ATOM 674 O O . LYS A 1 87 ? -23.139 4.717 37.967 1.00 85.31 87 LYS A O 1
ATOM 679 N N . PRO A 1 88 ? -22.388 6.720 38.665 1.00 65.25 88 PRO A N 1
ATOM 680 C CA . PRO A 1 88 ? -22.700 6.447 40.060 1.00 65.25 88 PRO A CA 1
ATOM 681 C C . PRO A 1 88 ? -24.211 6.217 40.203 1.00 65.25 88 PRO A C 1
ATOM 683 O O . PRO A 1 88 ? -24.977 6.829 39.455 1.00 65.25 88 PRO A O 1
ATOM 686 N N . PRO A 1 89 ? -24.657 5.368 41.147 1.00 64.19 89 PRO A N 1
ATOM 687 C CA . PRO A 1 89 ? -26.080 5.156 41.372 1.00 64.19 89 PRO A CA 1
ATOM 688 C C . PRO A 1 89 ? -26.725 6.506 41.692 1.00 64.19 89 PRO A C 1
ATOM 690 O O . PRO A 1 89 ? -26.412 7.129 42.712 1.00 64.19 89 PRO A O 1
ATOM 693 N N . THR A 1 90 ? -27.577 6.990 40.788 1.00 60.38 90 THR A N 1
ATOM 694 C CA . THR A 1 90 ? -28.303 8.242 40.980 1.00 60.38 90 THR A CA 1
ATOM 695 C C . THR A 1 90 ? -29.173 8.069 42.217 1.00 60.38 90 THR A C 1
ATOM 697 O O . THR A 1 90 ? -29.898 7.082 42.334 1.00 60.38 90 THR A O 1
ATOM 700 N N . LEU A 1 91 ? -29.095 9.008 43.162 1.00 49.12 91 LEU A N 1
ATOM 701 C CA . LEU A 1 91 ? -29.887 8.979 44.398 1.00 49.12 91 LEU A CA 1
ATOM 702 C C . LEU A 1 91 ? -31.376 8.707 44.115 1.00 49.12 91 LEU A C 1
ATOM 704 O O . LEU A 1 91 ? -31.998 7.947 44.848 1.00 49.12 91 LEU A O 1
ATOM 708 N N . THR A 1 92 ? -31.903 9.231 43.009 1.00 53.69 92 THR A N 1
ATOM 709 C CA . THR A 1 92 ? -33.261 8.999 42.501 1.00 53.69 92 THR A CA 1
ATOM 710 C C . THR A 1 92 ? -33.623 7.509 42.397 1.00 53.69 92 THR A C 1
ATOM 712 O O . THR A 1 92 ? -34.657 7.101 42.919 1.00 53.69 92 THR A O 1
ATOM 715 N N . ASP A 1 93 ? -32.751 6.659 41.848 1.00 57.88 93 ASP A N 1
ATOM 716 C CA . ASP A 1 93 ? -33.038 5.226 41.662 1.00 57.88 93 ASP A CA 1
ATOM 717 C C . ASP A 1 93 ? -32.990 4.439 42.981 1.00 57.88 93 ASP A C 1
ATOM 719 O O . ASP A 1 93 ? -33.788 3.526 43.197 1.00 57.88 93 ASP A O 1
ATOM 723 N N . MET A 1 94 ? -32.103 4.831 43.905 1.00 58.81 94 MET A N 1
ATOM 724 C CA . MET A 1 94 ? -32.031 4.230 45.244 1.00 58.81 94 MET A CA 1
ATOM 725 C C . MET A 1 94 ? -33.207 4.644 46.145 1.00 58.81 94 MET A C 1
ATOM 727 O O . MET A 1 94 ? -33.608 3.874 47.021 1.00 58.81 94 MET A O 1
ATOM 731 N N . PHE A 1 95 ? -33.778 5.838 45.951 1.00 54.69 95 PHE A N 1
ATOM 732 C CA . PHE A 1 95 ? -34.964 6.281 46.692 1.00 54.69 95 PHE A CA 1
ATOM 733 C C . PHE A 1 95 ? -36.256 5.656 46.144 1.00 54.69 95 PHE A C 1
ATOM 735 O O . PHE A 1 95 ? -37.097 5.219 46.933 1.00 54.69 95 PHE A O 1
ATOM 742 N N . HIS A 1 96 ? -36.402 5.505 44.824 1.00 54.53 96 HIS A N 1
ATOM 743 C CA . HIS A 1 96 ? -37.587 4.864 44.240 1.00 54.53 96 HIS A CA 1
ATOM 744 C C . HIS A 1 96 ? -37.674 3.356 44.523 1.00 54.53 96 HIS A C 1
ATOM 746 O O . HIS A 1 96 ? -38.778 2.837 44.683 1.00 54.53 96 HIS A O 1
ATOM 752 N N . SER A 1 97 ? -36.547 2.646 44.662 1.00 54.97 97 SER A N 1
ATOM 753 C CA . SER A 1 97 ? -36.563 1.215 45.006 1.00 54.97 97 SER A CA 1
ATOM 754 C C . SER A 1 97 ? -37.008 0.930 46.445 1.00 54.97 97 SER A C 1
ATOM 756 O O . SER A 1 97 ? -37.464 -0.173 46.731 1.00 54.97 97 SER A O 1
ATOM 758 N N . ASN A 1 98 ? -36.878 1.901 47.357 1.00 48.56 98 ASN A N 1
ATOM 759 C CA . ASN A 1 98 ? -3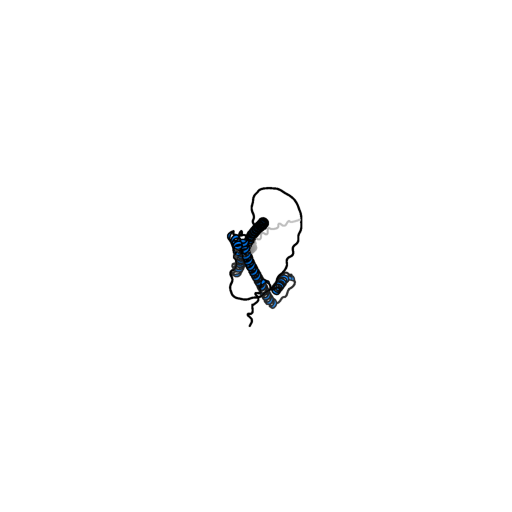7.331 1.758 48.744 1.00 48.56 98 ASN A CA 1
ATOM 760 C C . ASN A 1 98 ? -38.806 2.153 48.927 1.00 48.56 98 ASN A C 1
ATOM 762 O O . ASN A 1 98 ? -39.477 1.543 49.752 1.00 48.56 98 ASN A O 1
ATOM 766 N N . LEU A 1 99 ? -39.333 3.096 48.131 1.00 45.22 99 LEU A N 1
ATOM 767 C CA . LEU A 1 99 ? -40.760 3.463 48.165 1.00 45.22 99 LEU A CA 1
ATOM 768 C C . LEU A 1 99 ? -41.669 2.366 47.588 1.00 45.22 99 LEU A C 1
ATOM 770 O O . LEU A 1 99 ? -42.751 2.115 48.104 1.00 45.22 99 LEU A O 1
ATOM 774 N N . LYS A 1 100 ? -41.220 1.672 46.535 1.00 44.44 100 LYS A N 1
ATOM 775 C CA . LYS A 1 100 ? -42.028 0.650 45.846 1.00 44.44 100 LYS A CA 1
ATOM 776 C C . LYS A 1 100 ? -42.240 -0.639 46.654 1.00 44.44 100 LYS A C 1
ATOM 778 O O . LYS A 1 100 ? -43.047 -1.473 46.263 1.00 44.44 100 LYS A O 1
ATOM 783 N N . ASN A 1 101 ? -41.520 -0.801 47.767 1.00 43.78 101 ASN A N 1
ATOM 784 C CA . ASN A 1 101 ? -41.620 -1.956 48.661 1.00 43.78 101 ASN A CA 1
ATOM 785 C C . ASN A 1 101 ? -42.498 -1.690 49.903 1.00 43.78 101 ASN A C 1
ATOM 787 O O . ASN A 1 101 ? -42.588 -2.571 50.756 1.00 43.78 101 ASN A O 1
ATOM 791 N N . SER A 1 102 ? -43.124 -0.510 50.033 1.00 40.78 102 SER A N 1
ATOM 792 C CA . SER A 1 102 ? -43.954 -0.144 51.197 1.00 40.78 102 SER A CA 1
ATOM 793 C C . SER A 1 102 ? -45.424 0.152 50.880 1.00 40.78 102 SER A C 1
ATOM 795 O O . SER A 1 102 ? -46.132 0.648 51.752 1.00 40.78 102 SER A O 1
ATOM 797 N N . GLU A 1 103 ? -45.906 -0.123 49.668 1.00 33.75 103 GLU A N 1
ATOM 798 C CA . GLU A 1 103 ? -47.331 0.030 49.346 1.00 33.75 103 GLU A CA 1
ATOM 799 C C . GLU A 1 103 ? -48.101 -1.259 49.688 1.00 33.75 103 GLU A C 1
ATOM 801 O O . GLU A 1 103 ? -47.752 -2.330 49.175 1.00 33.75 103 GLU A O 1
ATOM 806 N N . PRO A 1 104 ? -49.138 -1.206 50.549 1.00 36.00 104 PRO A N 1
ATOM 807 C CA . PRO A 1 104 ? -50.048 -2.324 50.716 1.00 36.00 104 PRO A CA 1
ATOM 808 C C . PRO A 1 104 ? -50.924 -2.432 49.465 1.00 36.00 104 PRO A C 1
ATOM 810 O O . PRO A 1 104 ? -51.461 -1.444 48.968 1.00 36.00 104 PRO A O 1
ATOM 813 N N . LYS A 1 105 ? -51.040 -3.656 48.948 1.00 38.97 105 LYS A N 1
ATOM 814 C CA . LYS A 1 105 ? -51.973 -3.998 47.879 1.00 38.97 105 LYS A CA 1
ATOM 815 C C . LYS A 1 105 ? -53.406 -3.900 48.399 1.00 38.97 105 LYS A C 1
ATOM 817 O O . LYS A 1 105 ? -53.719 -4.521 49.411 1.00 38.97 105 LYS A O 1
ATOM 822 N N . GLU A 1 106 ? -54.257 -3.207 47.654 1.00 32.94 106 GLU A N 1
ATOM 823 C CA . GLU A 1 106 ? -55.688 -3.497 47.602 1.00 32.94 106 GLU A CA 1
ATOM 824 C C . GLU A 1 106 ? -55.955 -4.241 46.281 1.00 32.94 106 GLU A C 1
ATOM 826 O O . GLU A 1 106 ? -55.565 -3.785 45.203 1.00 32.94 106 GLU A O 1
ATOM 831 N N . ASP A 1 107 ? -56.516 -5.446 46.411 1.00 30.19 107 ASP A N 1
ATOM 832 C CA . ASP A 1 107 ? -56.968 -6.349 45.342 1.00 30.19 107 ASP A CA 1
ATOM 833 C C . ASP A 1 107 ? -58.141 -5.705 44.557 1.00 30.19 107 ASP A C 1
ATOM 835 O O . ASP A 1 107 ? -58.818 -4.826 45.077 1.00 30.19 107 ASP A O 1
ATOM 839 N N . GLU A 1 108 ? -58.445 -5.969 43.282 1.00 29.62 108 GLU A N 1
ATOM 840 C CA . GLU A 1 108 ? -58.745 -7.201 42.526 1.00 29.62 108 GLU A CA 1
ATOM 841 C C . GLU A 1 108 ? -58.759 -6.793 41.010 1.00 29.62 108 GLU A C 1
ATOM 843 O O . GLU A 1 108 ? -58.956 -5.620 40.709 1.00 29.62 108 GLU A O 1
ATOM 848 N N . GLN A 1 109 ? -58.588 -7.589 39.939 1.00 32.22 109 GLN A N 1
ATOM 849 C CA . GLN A 1 109 ? -58.975 -8.972 39.642 1.00 32.22 109 GLN A CA 1
ATOM 850 C C . GLN A 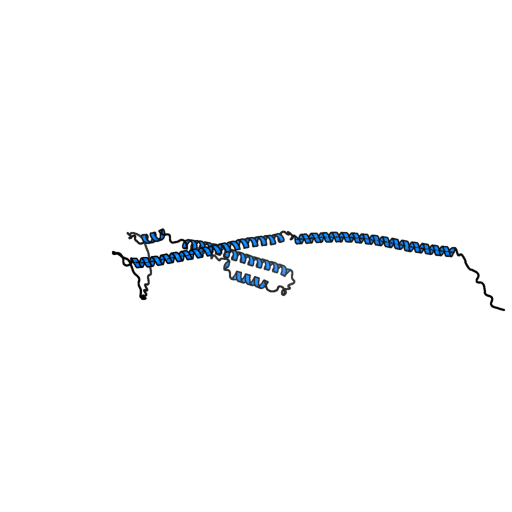1 109 ? -58.433 -9.391 38.233 1.00 32.22 109 GLN A C 1
ATOM 852 O O . GLN A 1 109 ? -58.296 -8.550 37.347 1.00 32.22 109 GLN A O 1
ATOM 857 N N . HIS A 1 110 ? -58.254 -10.712 38.028 1.00 28.05 110 HIS A N 1
ATOM 858 C CA . HIS A 1 110 ? -58.028 -11.488 36.774 1.00 28.05 110 HIS A CA 1
ATOM 859 C C . HIS A 1 110 ? -56.636 -11.434 36.084 1.00 28.05 110 HIS A C 1
ATOM 861 O O . HIS A 1 110 ? -56.140 -10.373 35.751 1.00 28.05 110 HIS A O 1
ATOM 867 N N . SER A 1 111 ? -55.954 -12.530 35.700 1.00 28.47 111 SER A N 1
ATOM 868 C CA . SER A 1 111 ? -56.238 -13.977 35.712 1.00 28.47 111 SER A CA 1
ATOM 869 C C . SER A 1 111 ? -55.006 -14.782 35.206 1.00 28.47 111 SER A C 1
ATOM 871 O O . SER A 1 111 ? -54.612 -14.572 34.065 1.00 28.47 111 SER A O 1
ATOM 873 N N . LYS A 1 112 ? -54.532 -15.755 36.016 1.00 29.48 112 LYS A N 1
ATOM 874 C CA . LYS A 1 112 ? -53.963 -17.111 35.712 1.00 29.48 112 LYS A CA 1
ATOM 875 C C . LYS A 1 112 ? -52.744 -17.254 34.756 1.00 29.48 112 LYS A C 1
ATOM 877 O O . LYS A 1 112 ? -52.787 -16.771 33.639 1.00 29.48 112 LYS A O 1
ATOM 882 N N . GLY A 1 113 ? -51.682 -18.020 35.059 1.00 25.56 113 GLY A N 1
ATOM 883 C CA . GLY A 1 113 ? -51.376 -18.893 36.206 1.00 25.56 113 GLY A CA 1
ATOM 884 C C . GLY A 1 113 ? -50.060 -19.703 36.061 1.00 25.56 113 GLY A C 1
ATOM 885 O O . GLY A 1 113 ? -49.462 -19.692 34.989 1.00 25.56 113 GLY A O 1
ATOM 886 N N . LEU A 1 114 ? -49.730 -20.426 37.153 1.00 29.97 114 LEU A N 1
ATOM 887 C CA . LEU A 1 114 ? -48.881 -21.637 37.342 1.00 29.97 114 LEU A CA 1
ATOM 888 C C . LEU A 1 114 ? -47.334 -21.463 37.288 1.00 29.97 114 LEU A C 1
ATOM 890 O O . LEU A 1 114 ? -46.798 -21.159 36.231 1.00 29.97 114 LEU A O 1
ATOM 894 N N . GLU A 1 115 ? -46.601 -21.447 38.425 1.00 28.52 115 GLU A N 1
ATOM 895 C CA . GLU A 1 115 ? -46.120 -22.573 39.301 1.00 28.52 115 GLU A CA 1
ATOM 896 C C . GLU A 1 115 ? -44.881 -23.292 38.703 1.00 28.52 115 GLU A C 1
ATOM 898 O O . GLU A 1 115 ? -44.877 -23.531 37.504 1.00 28.52 115 GLU A O 1
ATOM 903 N N . PHE A 1 116 ? -43.764 -23.678 39.345 1.00 27.25 116 PHE A N 1
ATOM 904 C CA . PHE A 1 116 ? -43.168 -23.835 40.698 1.00 27.25 116 PHE A CA 1
ATOM 905 C C . PHE A 1 116 ? -41.629 -23.563 40.501 1.00 27.25 116 PHE A C 1
ATOM 907 O O . PHE A 1 116 ? -41.185 -23.490 39.359 1.00 27.25 116 PHE A O 1
ATOM 914 N N . GLU A 1 117 ? -40.713 -23.349 41.455 1.00 27.38 117 GLU A N 1
ATOM 915 C CA . GLU A 1 117 ? -40.422 -24.128 42.662 1.00 27.38 117 GLU A CA 1
ATOM 916 C C . GLU A 1 117 ? -39.376 -23.402 43.556 1.00 27.38 117 GLU A C 1
ATOM 918 O O . GLU A 1 117 ? -38.484 -22.701 43.065 1.00 27.38 117 GLU A O 1
ATOM 923 N N . GLU A 1 118 ? -39.534 -23.579 44.873 1.00 26.08 118 GLU A N 1
ATOM 924 C CA . GLU A 1 118 ? -38.593 -23.316 45.979 1.00 26.08 118 GLU A CA 1
ATOM 925 C C . GLU A 1 118 ? -37.260 -24.074 45.787 1.00 26.08 118 GLU A C 1
ATOM 927 O O . GLU A 1 118 ? -37.168 -24.991 44.987 1.00 26.08 118 GLU A O 1
ATOM 932 N N . GLU A 1 119 ? -36.126 -23.755 46.413 1.00 26.38 119 GLU A N 1
ATOM 933 C CA . GLU A 1 119 ? -35.779 -23.932 47.833 1.00 26.38 119 GLU A CA 1
ATOM 934 C C . GLU A 1 119 ? -34.251 -23.632 47.885 1.00 26.38 119 GLU A C 1
ATOM 936 O O . GLU A 1 119 ? -33.527 -23.908 46.933 1.00 26.38 119 GLU A O 1
ATOM 941 N N . SER A 1 120 ? -33.624 -23.008 48.881 1.00 29.55 120 SER A N 1
ATOM 942 C CA . SER A 1 120 ? -33.232 -23.668 50.125 1.00 29.55 120 SER A CA 1
ATOM 943 C C . SER A 1 120 ? -32.311 -22.734 50.926 1.00 29.55 120 SER A C 1
ATOM 945 O O . SER A 1 120 ? -31.349 -22.153 50.417 1.00 29.55 120 SER A O 1
ATOM 947 N N . LYS A 1 121 ? -32.610 -22.615 52.219 1.00 42.31 121 LYS A N 1
ATOM 948 C CA . LYS A 1 121 ? -31.841 -21.911 53.252 1.00 42.31 121 LYS A CA 1
ATOM 949 C C . LYS A 1 121 ? -30.645 -22.766 53.673 1.00 42.31 121 LYS A C 1
ATOM 951 O O . LYS A 1 121 ? -30.851 -23.899 54.089 1.00 42.31 121 LYS A O 1
ATOM 956 N N . ILE A 1 122 ? -29.432 -22.211 53.723 1.00 34.34 122 ILE A N 1
ATOM 957 C CA . ILE A 1 122 ? -28.333 -22.795 54.514 1.00 34.34 122 ILE A CA 1
ATOM 958 C C . ILE A 1 122 ? -27.633 -21.686 55.300 1.00 34.34 122 ILE A C 1
ATOM 960 O O . ILE A 1 122 ? -26.933 -20.835 54.754 1.00 34.34 122 ILE A O 1
ATOM 964 N N . GLY A 1 123 ? -27.860 -21.693 56.614 1.00 36.81 123 GLY A N 1
ATOM 965 C CA . GLY A 1 123 ? -27.123 -20.883 57.572 1.00 36.81 123 GLY A CA 1
ATOM 966 C C . GLY A 1 123 ? -25.814 -21.556 57.964 1.00 36.81 123 GLY A C 1
ATOM 967 O O . GLY A 1 123 ? -25.785 -22.762 58.171 1.00 36.81 123 GLY A O 1
ATOM 968 N N . LEU A 1 124 ? -24.750 -20.773 58.146 1.00 35.38 124 LEU A N 1
ATOM 969 C CA . LEU A 1 124 ? -23.535 -21.225 58.824 1.00 35.38 124 LEU A CA 1
ATOM 970 C C . LEU A 1 124 ? -23.054 -20.139 59.797 1.00 35.38 124 LEU A C 1
ATOM 972 O O . LEU A 1 124 ? -22.622 -19.054 59.405 1.00 35.38 124 LEU A O 1
ATOM 976 N N . LYS A 1 125 ? -23.160 -20.448 61.093 1.00 45.09 125 LYS A N 1
ATOM 977 C CA . LYS A 1 125 ? -22.580 -19.688 62.204 1.00 45.09 125 LYS A CA 1
ATOM 978 C C . LYS A 1 125 ? -21.059 -19.875 62.198 1.00 45.09 125 LYS A C 1
ATOM 980 O O . LYS A 1 125 ? -20.598 -21.010 62.208 1.00 45.09 125 LYS A O 1
ATOM 985 N N . ARG A 1 126 ? -20.283 -18.794 62.311 1.00 46.31 126 ARG A N 1
ATOM 986 C CA . ARG A 1 126 ? -18.938 -18.844 62.909 1.00 46.31 126 ARG A CA 1
ATOM 987 C C . ARG A 1 126 ? -18.746 -17.656 63.842 1.00 46.31 126 ARG A C 1
ATOM 989 O O . ARG A 1 126 ? -19.056 -16.524 63.483 1.00 46.31 126 ARG A O 1
ATOM 996 N N . LYS A 1 127 ? -18.301 -17.973 65.057 1.00 48.47 127 LYS A N 1
ATOM 997 C CA . LYS A 1 127 ? -17.984 -17.049 66.144 1.00 48.47 127 LYS A CA 1
ATOM 998 C C . LYS A 1 127 ? -16.517 -16.634 66.047 1.00 48.47 127 LYS A C 1
ATOM 1000 O O . LYS A 1 127 ? -15.690 -17.501 65.783 1.00 48.47 127 LYS A O 1
ATOM 1005 N N . PHE A 1 128 ? -16.215 -15.363 66.303 1.00 28.59 128 PHE A N 1
ATOM 1006 C CA . PHE A 1 128 ? -14.937 -14.940 66.878 1.00 28.59 128 PHE A CA 1
ATOM 1007 C C . PHE A 1 128 ? -15.078 -13.539 67.499 1.00 28.59 128 PHE A C 1
ATOM 1009 O O . PHE A 1 128 ? -15.769 -12.690 66.935 1.00 28.59 128 PHE A O 1
ATOM 1016 N N . ASP A 1 129 ? -14.477 -13.375 68.677 1.00 33.16 129 ASP A N 1
ATOM 1017 C CA . ASP A 1 129 ? -14.670 -12.323 69.687 1.00 33.16 129 ASP A CA 1
ATOM 1018 C C . ASP A 1 129 ? -13.634 -11.175 69.619 1.00 33.16 129 ASP A C 1
ATOM 1020 O O . ASP A 1 129 ? -12.534 -11.380 69.109 1.00 33.16 129 ASP A O 1
ATOM 1024 N N . HIS A 1 130 ? -13.988 -10.047 70.275 1.00 31.73 130 HIS A N 1
ATOM 1025 C CA . HIS A 1 130 ? -13.124 -9.012 70.913 1.00 31.73 130 HIS A CA 1
ATOM 1026 C C . HIS A 1 130 ? -12.403 -7.978 69.992 1.00 31.73 130 HIS A C 1
ATOM 1028 O O . HIS A 1 130 ? -11.886 -8.360 68.953 1.00 31.73 130 HIS A O 1
ATOM 1034 N N . SER A 1 131 ? -12.287 -6.655 70.239 1.00 36.78 131 SER A N 1
ATOM 1035 C CA . SER A 1 131 ? -12.557 -5.751 71.383 1.00 36.78 131 SER A CA 1
ATOM 1036 C C . SER A 1 131 ? -12.741 -4.268 70.949 1.00 36.78 131 SER A C 1
ATOM 1038 O O . SER A 1 131 ? -12.072 -3.811 70.027 1.00 36.78 131 SER A O 1
ATOM 1040 N N . GLU A 1 132 ? -13.627 -3.558 71.663 1.00 32.94 132 GLU A N 1
ATOM 1041 C CA . GLU A 1 132 ? -13.617 -2.158 72.176 1.00 32.94 132 GLU A CA 1
ATOM 1042 C C . GLU A 1 132 ? -12.980 -0.962 71.419 1.00 32.94 132 GLU A C 1
ATOM 1044 O O . GLU A 1 132 ? -11.770 -0.906 71.227 1.00 32.94 132 GLU A O 1
ATOM 1049 N N . TYR A 1 133 ? -13.792 0.087 71.166 1.00 33.34 133 TYR A N 1
ATOM 1050 C CA . TYR A 1 133 ? -13.734 1.369 71.911 1.00 33.34 133 TYR A CA 1
ATOM 1051 C C . TYR A 1 133 ? -15.023 2.223 71.730 1.00 33.34 133 TYR A C 1
ATOM 1053 O O . TYR A 1 133 ? -15.628 2.211 70.658 1.00 33.34 133 TYR A O 1
ATOM 1061 N N . SER A 1 134 ? -15.408 2.903 72.824 1.00 44.78 134 SER A N 1
ATOM 1062 C CA . SER A 1 134 ? -16.548 3.817 73.129 1.00 44.78 134 SER A CA 1
ATOM 1063 C C . SER A 1 134 ? -16.702 5.018 72.154 1.00 44.78 134 SER A C 1
ATOM 1065 O O . SER A 1 134 ? -15.786 5.251 71.374 1.00 44.78 134 SER A O 1
ATOM 1067 N N . ASP A 1 135 ? -17.742 5.868 72.099 1.00 37.28 135 ASP A N 1
ATOM 1068 C CA . ASP A 1 135 ? -18.805 6.297 73.031 1.00 37.28 135 ASP A CA 1
ATOM 1069 C C . ASP A 1 135 ? -19.901 7.095 72.258 1.00 37.28 135 ASP A C 1
ATOM 1071 O O . ASP A 1 135 ? -19.706 7.431 71.088 1.00 37.28 135 ASP A O 1
ATOM 1075 N N . ASP A 1 136 ? -20.977 7.448 72.972 1.00 37.22 136 ASP A N 1
ATOM 1076 C CA . ASP A 1 136 ? -22.000 8.494 72.765 1.00 37.22 136 ASP A CA 1
ATOM 1077 C C . ASP A 1 136 ? -23.415 8.138 72.243 1.00 37.22 136 ASP A C 1
ATOM 1079 O O . ASP A 1 136 ? -23.742 8.197 71.059 1.00 37.22 136 ASP A O 1
ATOM 1083 N N . ASN A 1 137 ? -24.254 7.832 73.245 1.00 43.62 137 ASN A N 1
ATOM 1084 C CA . ASN A 1 137 ? -25.462 8.551 73.696 1.00 43.62 137 ASN A CA 1
ATOM 1085 C C . ASN A 1 137 ? -26.782 8.615 72.881 1.00 43.62 137 ASN A C 1
ATOM 1087 O O . ASN A 1 137 ? -26.911 9.288 71.862 1.00 43.62 137 ASN A O 1
ATOM 1091 N N . ASP A 1 138 ? -27.793 8.061 73.570 1.00 37.94 138 ASP A N 1
ATOM 1092 C CA . ASP A 1 138 ? -29.172 8.532 73.795 1.00 37.94 138 ASP A CA 1
ATOM 1093 C C . ASP A 1 138 ? -30.280 8.261 72.746 1.00 37.94 138 ASP A C 1
ATOM 1095 O O . ASP A 1 138 ? -30.051 7.857 71.614 1.00 37.94 138 ASP A O 1
ATOM 1099 N N . SER A 1 139 ? -31.529 8.318 73.205 1.00 43.75 139 SER A N 1
ATOM 1100 C CA . SER A 1 139 ? -32.394 7.143 73.352 1.00 43.75 139 SER A CA 1
ATOM 1101 C C . SER A 1 139 ? -33.672 7.082 72.492 1.00 43.75 139 SER A C 1
ATOM 1103 O O . SER A 1 139 ? -34.151 8.066 71.944 1.00 43.75 139 SER A O 1
ATOM 1105 N N . MET A 1 140 ? -34.267 5.875 72.520 1.00 40.34 140 MET A N 1
ATOM 1106 C CA . MET A 1 140 ? -35.690 5.506 72.354 1.00 40.34 140 MET A CA 1
ATOM 1107 C C . MET A 1 140 ? -36.123 4.832 71.037 1.00 40.34 140 MET A C 1
ATOM 1109 O O . MET A 1 140 ? -36.440 5.454 70.034 1.00 40.34 140 MET A O 1
ATOM 1113 N N . LYS A 1 141 ? -36.201 3.496 71.147 1.00 48.38 141 LYS A N 1
ATOM 1114 C CA . LYS A 1 141 ? -37.170 2.547 70.567 1.00 48.38 141 LYS A CA 1
ATOM 1115 C C . LYS A 1 141 ? -37.735 2.847 69.169 1.00 48.38 141 LYS A C 1
ATOM 1117 O O . LYS A 1 141 ? -38.855 3.320 69.050 1.00 48.38 141 LYS A O 1
ATOM 1122 N N . GLU A 1 142 ? -37.058 2.315 68.153 1.00 39.78 142 GLU A N 1
ATOM 1123 C CA . GLU A 1 142 ? -37.688 1.422 67.171 1.00 39.78 142 GLU A CA 1
ATOM 1124 C C . GLU A 1 142 ? -36.619 0.620 66.404 1.00 39.78 142 GLU A C 1
ATOM 1126 O O . GLU A 1 142 ? -35.670 1.165 65.845 1.00 39.78 142 GLU A O 1
ATOM 1131 N N . ASN A 1 143 ? -36.811 -0.700 66.359 1.00 42.34 143 ASN A N 1
ATOM 1132 C CA . ASN A 1 143 ? -36.182 -1.646 65.435 1.00 42.34 143 ASN A CA 1
ATOM 1133 C C . ASN A 1 143 ? -34.681 -1.987 65.644 1.00 42.34 143 ASN A C 1
ATOM 1135 O O . ASN A 1 143 ? -33.779 -1.396 65.047 1.00 42.34 143 ASN A O 1
ATOM 1139 N N . GLU A 1 144 ? -34.405 -3.067 66.389 1.00 45.47 144 GLU A N 1
ATOM 1140 C CA . GLU A 1 144 ? -33.075 -3.706 66.518 1.00 45.47 144 GLU A CA 1
ATOM 1141 C C . GLU A 1 144 ? -32.453 -4.147 65.166 1.00 45.47 144 GLU A C 1
ATOM 1143 O O . GLU A 1 144 ? -31.256 -4.437 65.085 1.00 45.47 144 GLU A O 1
ATOM 1148 N N . GLN A 1 145 ? -33.212 -4.130 64.061 1.00 54.16 145 GLN A N 1
ATOM 1149 C CA . GLN A 1 145 ? -32.701 -4.315 62.694 1.00 54.16 145 GLN A CA 1
ATOM 1150 C C . GLN A 1 145 ? -31.908 -3.106 62.131 1.00 54.16 145 GLN A C 1
ATOM 1152 O O . GLN A 1 145 ? -31.113 -3.277 61.200 1.00 54.16 145 GLN A O 1
ATOM 1157 N N . SER A 1 146 ? -32.090 -1.894 62.668 1.00 59.16 146 SER A N 1
ATOM 1158 C CA . SER A 1 146 ? -31.582 -0.618 62.118 1.00 59.16 146 SER A CA 1
ATOM 1159 C C . SER A 1 146 ? -30.041 -0.503 61.982 1.00 59.16 146 SER A C 1
ATOM 1161 O O . SER A 1 146 ? -29.550 -0.218 60.879 1.00 59.16 146 SER A O 1
ATOM 1163 N N . PRO A 1 147 ? -29.214 -0.792 63.011 1.00 64.19 147 PRO A N 1
ATOM 1164 C CA . PRO A 1 147 ? -27.761 -0.596 62.919 1.00 64.19 147 PRO A CA 1
ATOM 1165 C C . PRO A 1 147 ? -27.067 -1.634 62.020 1.00 64.19 147 PRO A C 1
ATOM 1167 O O . PRO A 1 147 ? -26.096 -1.323 61.318 1.00 64.19 147 PRO A O 1
ATOM 1170 N N . ARG A 1 148 ? -27.587 -2.871 61.978 1.00 69.56 148 ARG A N 1
ATOM 1171 C CA . ARG A 1 148 ? -27.072 -3.941 61.106 1.00 69.56 148 ARG A CA 1
ATOM 1172 C C . ARG A 1 148 ? -27.356 -3.640 59.634 1.00 69.56 148 ARG A C 1
ATOM 1174 O O . ARG A 1 148 ? -26.462 -3.814 58.800 1.00 69.56 148 ARG A O 1
ATOM 1181 N N . ASN A 1 149 ? -28.548 -3.129 59.333 1.00 73.44 149 ASN A N 1
ATOM 1182 C CA . ASN A 1 149 ? -28.935 -2.708 57.988 1.00 73.44 149 ASN A CA 1
ATOM 1183 C C . ASN A 1 149 ? -28.096 -1.519 57.503 1.00 73.44 149 ASN A C 1
ATOM 1185 O O . ASN A 1 149 ? -27.590 -1.556 56.384 1.00 73.44 149 ASN A O 1
ATOM 1189 N N . ASN A 1 150 ? -27.819 -0.532 58.361 1.00 81.19 150 ASN A N 1
ATOM 1190 C CA . ASN A 1 150 ? -26.944 0.596 58.023 1.00 81.19 150 ASN A CA 1
ATOM 1191 C C . ASN A 1 150 ? -25.504 0.141 57.690 1.00 81.19 150 ASN A C 1
ATOM 1193 O O . ASN A 1 150 ? -24.918 0.561 56.690 1.00 81.19 150 ASN A O 1
ATOM 1197 N N . LYS A 1 151 ? -24.937 -0.801 58.461 1.00 86.44 151 LYS A N 1
ATOM 1198 C CA . LYS A 1 151 ? -23.604 -1.371 58.174 1.00 86.44 151 LYS A CA 1
ATOM 1199 C C . LYS A 1 151 ? -23.573 -2.158 56.857 1.00 86.44 151 LYS A C 1
ATOM 1201 O O . LYS A 1 151 ? -22.585 -2.068 56.127 1.00 86.44 151 LYS A O 1
ATOM 1206 N N . MET A 1 152 ? -24.624 -2.917 56.534 1.00 81.75 152 MET A N 1
ATOM 1207 C CA . MET A 1 152 ? -24.734 -3.624 55.248 1.00 81.75 152 MET A CA 1
ATOM 1208 C C . MET A 1 152 ? -24.934 -2.658 54.074 1.00 81.75 152 MET A C 1
ATOM 1210 O O . MET A 1 152 ? -24.269 -2.811 53.053 1.00 81.75 152 MET A O 1
ATOM 1214 N N . MET A 1 153 ? -25.743 -1.612 54.244 1.00 83.19 153 MET A N 1
ATOM 1215 C CA . MET A 1 153 ? -25.960 -0.567 53.242 1.00 83.19 153 MET A CA 1
ATOM 1216 C C . MET A 1 153 ? -24.673 0.208 52.933 1.00 83.19 153 MET A C 1
ATOM 1218 O O . MET A 1 153 ? -24.354 0.430 51.768 1.00 83.19 153 MET A O 1
ATOM 1222 N N . LYS A 1 154 ? -23.863 0.538 53.950 1.00 88.50 154 LYS A N 1
ATOM 1223 C CA . LYS A 1 154 ? -22.528 1.133 53.754 1.00 88.50 154 LYS A CA 1
ATOM 1224 C C . LYS A 1 154 ? -21.599 0.215 52.950 1.00 88.50 154 LYS A C 1
ATOM 1226 O O . LYS A 1 154 ? -20.918 0.684 52.042 1.00 88.50 154 LYS A O 1
ATOM 1231 N N . LYS A 1 155 ? -21.593 -1.094 53.234 1.00 89.94 155 LYS A N 1
ATOM 1232 C CA . LYS A 1 155 ? -20.814 -2.078 52.457 1.00 89.94 155 LYS A CA 1
ATOM 1233 C C . LYS A 1 155 ? -21.296 -2.175 51.007 1.00 89.94 155 LYS A C 1
ATOM 1235 O O . LYS A 1 155 ? -20.464 -2.160 50.106 1.00 89.94 155 LYS A O 1
ATOM 1240 N N . ALA A 1 156 ? -22.610 -2.226 50.786 1.00 87.88 156 ALA A N 1
ATOM 1241 C CA . ALA A 1 156 ? -23.207 -2.261 49.453 1.00 87.88 156 ALA A CA 1
ATOM 1242 C C . ALA A 1 156 ? -22.892 -0.987 48.653 1.00 87.88 156 ALA A C 1
ATOM 1244 O O . ALA A 1 156 ? -22.488 -1.076 47.499 1.00 87.88 156 ALA A O 1
ATOM 1245 N N . LYS A 1 157 ? -22.970 0.190 49.286 1.00 87.50 157 LYS A N 1
ATOM 1246 C CA . LYS A 1 157 ? -22.580 1.470 48.681 1.00 87.50 157 LYS A CA 1
ATOM 1247 C C . LYS A 1 157 ? -21.102 1.487 48.289 1.00 87.50 157 LYS A C 1
ATOM 1249 O O . LYS A 1 157 ? -20.778 1.858 47.166 1.00 87.50 157 LYS A O 1
ATOM 1254 N N . ASN A 1 158 ? -20.208 1.053 49.178 1.00 89.69 158 ASN A N 1
ATOM 1255 C CA . ASN A 1 158 ? -18.774 0.991 48.880 1.00 89.69 158 ASN A CA 1
ATOM 1256 C C . ASN A 1 158 ? -18.467 0.001 47.747 1.00 89.69 158 ASN A C 1
ATOM 1258 O O . ASN A 1 158 ? -17.637 0.296 46.889 1.00 89.69 158 ASN A O 1
ATOM 1262 N N . LEU A 1 159 ? -19.161 -1.142 47.707 1.00 91.06 159 LEU A N 1
ATOM 1263 C CA . LEU A 1 159 ? -19.060 -2.100 46.607 1.00 91.06 159 LEU A CA 1
ATOM 1264 C C . LEU A 1 159 ? -19.551 -1.493 45.287 1.00 91.06 159 LEU A C 1
ATOM 1266 O O . LEU A 1 159 ? -18.844 -1.590 44.291 1.00 91.06 159 LEU A O 1
ATOM 1270 N N . ALA A 1 160 ? -20.703 -0.817 45.283 1.00 90.06 160 ALA A N 1
ATOM 1271 C CA . ALA A 1 160 ? -21.239 -0.145 44.101 1.00 90.06 160 ALA A CA 1
ATOM 1272 C C . ALA A 1 160 ? -20.279 0.933 43.574 1.00 90.06 160 ALA A C 1
ATOM 1274 O O . ALA A 1 160 ? -20.008 0.983 42.378 1.00 90.06 160 ALA A O 1
ATOM 1275 N N . ILE A 1 161 ? -19.691 1.741 44.463 1.00 88.88 161 ILE A N 1
ATOM 1276 C CA . ILE A 1 161 ? -18.668 2.735 44.102 1.00 88.88 161 ILE A CA 1
ATOM 1277 C C . ILE A 1 161 ? -17.418 2.050 43.529 1.00 88.88 161 ILE A C 1
ATOM 1279 O O . ILE A 1 161 ? -16.891 2.495 42.509 1.00 88.88 161 ILE A O 1
ATOM 1283 N N . SER A 1 162 ? -16.950 0.955 44.139 1.00 93.06 162 SER A N 1
ATOM 1284 C CA . SER A 1 162 ? -15.802 0.184 43.640 1.00 93.06 162 SER A CA 1
ATOM 1285 C C . SER A 1 162 ? -16.075 -0.415 42.253 1.00 93.06 162 SER A C 1
ATOM 1287 O O . SER A 1 162 ? -15.236 -0.302 41.357 1.00 93.06 162 SER A O 1
ATOM 1289 N N . MET A 1 163 ? -17.270 -0.976 42.039 1.00 94.25 163 MET A N 1
ATOM 1290 C CA . MET A 1 163 ? -17.709 -1.510 40.748 1.00 94.25 163 MET A CA 1
ATOM 1291 C C . MET A 1 163 ? -17.816 -0.414 39.684 1.00 94.25 163 MET A C 1
ATOM 1293 O O . MET A 1 163 ? -17.273 -0.593 38.597 1.00 94.25 163 MET A O 1
ATOM 1297 N N . ALA A 1 164 ? -18.422 0.733 40.003 1.00 91.19 164 ALA A N 1
ATOM 1298 C CA . ALA A 1 164 ? -18.508 1.880 39.098 1.00 91.19 164 ALA A CA 1
ATOM 1299 C C . ALA A 1 164 ? -17.116 2.425 38.732 1.00 91.19 164 ALA A C 1
ATOM 1301 O O . ALA A 1 164 ? -16.834 2.701 37.568 1.00 91.19 164 ALA A O 1
ATOM 1302 N N . THR A 1 165 ? -16.199 2.498 39.702 1.00 93.31 165 THR A N 1
ATOM 1303 C CA . THR A 1 165 ? -14.810 2.931 39.467 1.00 93.31 165 THR A CA 1
ATOM 1304 C C . THR A 1 165 ? -14.083 1.975 38.517 1.00 93.31 165 THR A C 1
ATOM 1306 O O . THR A 1 165 ? -13.408 2.420 37.586 1.00 93.31 165 THR A O 1
ATOM 1309 N N . LYS A 1 166 ? -14.258 0.658 38.702 1.00 95.81 166 LYS A N 1
ATOM 1310 C CA . LYS A 1 166 ? -13.678 -0.373 37.828 1.00 95.81 166 LYS A CA 1
ATOM 1311 C C . LYS A 1 166 ? -14.317 -0.379 36.434 1.00 95.81 166 LYS A C 1
ATOM 1313 O O . LYS A 1 166 ? -13.615 -0.521 35.439 1.00 95.81 166 LYS A O 1
ATOM 1318 N N . ALA A 1 167 ? -15.627 -0.170 36.335 1.00 95.94 167 ALA A N 1
ATOM 1319 C CA . ALA A 1 167 ? -16.303 0.023 35.052 1.00 95.94 167 ALA A CA 1
ATOM 1320 C C . ALA A 1 167 ? -15.771 1.272 34.327 1.00 95.94 167 ALA A C 1
ATOM 1322 O O . ALA A 1 167 ? -15.519 1.236 33.124 1.00 95.94 167 ALA A O 1
ATOM 1323 N N . GLY A 1 168 ? -15.493 2.348 35.069 1.00 95.31 168 GLY A N 1
ATOM 1324 C CA . GLY A 1 168 ? -14.878 3.564 34.544 1.00 95.31 168 GLY A CA 1
ATOM 1325 C C . GLY A 1 168 ? -13.441 3.369 34.047 1.00 95.31 168 GLY A C 1
ATOM 1326 O O . GLY A 1 168 ? -13.061 3.977 33.045 1.00 95.31 168 GLY A O 1
ATOM 1327 N N . SER A 1 169 ? -12.628 2.524 34.697 1.00 96.31 169 SER A N 1
ATOM 1328 C CA . SER A 1 169 ? -11.299 2.170 34.172 1.00 96.31 169 SER A CA 1
ATOM 1329 C C . SER A 1 169 ? -11.401 1.329 32.900 1.00 96.31 169 SER A C 1
ATOM 1331 O O . SER A 1 169 ? -10.763 1.675 31.908 1.00 96.31 169 SER A O 1
ATOM 1333 N N . LEU A 1 170 ? -12.281 0.323 32.882 1.00 96.75 170 LEU A N 1
ATOM 1334 C CA . LEU A 1 170 ? -12.547 -0.496 31.693 1.00 96.75 170 LEU A CA 1
ATOM 1335 C C . LEU A 1 170 ? -13.046 0.346 30.512 1.00 96.75 170 LEU A C 1
ATOM 1337 O O . LEU A 1 170 ? -12.592 0.157 29.389 1.00 96.75 170 LEU A O 1
ATOM 1341 N N . ALA A 1 171 ? -13.924 1.323 30.748 1.00 96.94 171 ALA A N 1
ATOM 1342 C CA . ALA A 1 171 ? -14.388 2.232 29.703 1.00 96.94 171 ALA A CA 1
ATOM 1343 C C . ALA A 1 171 ? -13.238 3.055 29.090 1.00 96.94 171 ALA A C 1
ATOM 1345 O O . ALA A 1 171 ? -13.226 3.304 27.885 1.00 96.94 171 ALA A O 1
ATOM 1346 N N . ARG A 1 172 ? -12.250 3.473 29.893 1.00 96.81 172 ARG A N 1
ATOM 1347 C CA . ARG A 1 172 ? -11.062 4.181 29.383 1.00 96.81 172 ARG A CA 1
ATOM 1348 C C . ARG A 1 172 ? -10.166 3.260 28.555 1.00 96.81 172 ARG A C 1
ATOM 1350 O O . ARG A 1 172 ? -9.728 3.670 27.484 1.00 96.81 172 ARG A O 1
ATOM 1357 N N . GLU A 1 173 ? -9.950 2.027 29.003 1.00 97.75 173 GLU A N 1
ATOM 1358 C CA . GLU A 1 173 ? -9.173 1.021 28.264 1.00 97.75 173 GLU A CA 1
ATOM 1359 C C . GLU A 1 173 ? -9.842 0.647 26.935 1.00 97.75 173 GLU A C 1
ATOM 1361 O O . GLU A 1 173 ? -9.208 0.730 25.886 1.00 97.75 173 GLU A O 1
ATOM 1366 N N . LEU A 1 174 ? -11.145 0.344 26.944 1.00 97.69 174 LEU A N 1
ATOM 1367 C CA . LEU A 1 174 ? -11.919 0.063 25.730 1.00 97.69 174 LEU A CA 1
ATOM 1368 C C . LEU A 1 174 ? -11.895 1.243 24.754 1.00 97.69 174 LEU A C 1
ATOM 1370 O O . LEU A 1 174 ? -11.805 1.046 23.544 1.00 97.69 174 LEU A O 1
ATOM 1374 N N . LYS A 1 175 ? -11.929 2.480 25.266 1.00 97.31 175 LYS A N 1
ATOM 1375 C CA . LYS A 1 175 ? -11.792 3.674 24.429 1.00 97.31 175 LYS A CA 1
ATOM 1376 C C . LYS A 1 175 ? -10.399 3.779 23.800 1.00 97.31 175 LYS A C 1
ATOM 1378 O O . LYS A 1 175 ? -10.320 4.154 22.633 1.00 97.31 175 LYS A O 1
ATOM 1383 N N . SER A 1 176 ? -9.338 3.439 24.533 1.00 97.69 176 SER A N 1
ATOM 1384 C CA . SER A 1 176 ? -7.976 3.378 23.987 1.00 97.69 176 SER A CA 1
ATOM 1385 C C . SER A 1 176 ? -7.880 2.336 22.875 1.00 97.69 176 SER A C 1
ATOM 1387 O O . SER A 1 176 ? -7.543 2.686 21.750 1.00 97.69 176 SER A O 1
ATOM 1389 N N . ILE A 1 177 ? -8.302 1.096 23.148 1.00 96.81 177 ILE A N 1
ATOM 1390 C CA . ILE A 1 177 ? -8.266 -0.010 22.178 1.00 96.81 177 ILE A CA 1
ATOM 1391 C C . ILE A 1 177 ? -9.073 0.335 20.922 1.00 96.81 177 ILE A C 1
ATOM 1393 O O . ILE A 1 177 ? -8.632 0.065 19.807 1.00 96.81 177 ILE A O 1
ATOM 1397 N N . LYS A 1 178 ? -10.244 0.967 21.077 1.00 96.00 178 LYS A N 1
ATOM 1398 C CA . LYS A 1 178 ? -11.036 1.444 19.937 1.00 96.00 178 LYS A CA 1
ATOM 1399 C C . LYS A 1 178 ? -10.249 2.432 19.077 1.00 96.00 178 LYS A C 1
ATOM 1401 O O . LYS A 1 178 ? -10.274 2.330 17.853 1.00 96.00 178 LYS A O 1
ATOM 1406 N N . ASN A 1 179 ? -9.615 3.419 19.707 1.00 96.12 179 ASN A N 1
ATOM 1407 C CA . ASN A 1 179 ? -8.851 4.426 18.982 1.00 96.12 179 ASN A CA 1
ATOM 1408 C C . ASN A 1 179 ? -7.671 3.778 18.236 1.00 96.12 179 ASN A C 1
ATOM 1410 O O . ASN A 1 179 ? -7.473 4.090 17.066 1.00 96.12 179 ASN A O 1
ATOM 1414 N N . ASP A 1 180 ? -6.965 2.834 18.865 1.00 96.25 180 ASP A N 1
ATOM 1415 C CA . ASP A 1 180 ? -5.853 2.099 18.245 1.00 96.25 180 ASP A CA 1
ATOM 1416 C C . ASP A 1 180 ? -6.323 1.254 17.050 1.00 96.25 180 ASP A C 1
ATOM 1418 O O . ASP A 1 180 ? -5.696 1.253 15.990 1.00 96.25 180 ASP A O 1
ATOM 1422 N N . LEU A 1 181 ? -7.468 0.575 17.185 1.00 94.00 181 LEU A N 1
ATOM 1423 C CA . LEU A 1 181 ? -8.072 -0.200 16.100 1.00 94.00 181 LEU A CA 1
ATOM 1424 C C . LEU A 1 181 ? -8.463 0.697 14.918 1.00 94.00 181 LEU A C 1
ATOM 1426 O O . LEU A 1 181 ? -8.173 0.362 13.772 1.00 94.00 181 LEU A O 1
ATOM 1430 N N . CYS A 1 182 ? -9.083 1.846 15.195 1.00 92.94 182 CYS A N 1
ATOM 1431 C CA . CYS A 1 182 ? -9.465 2.821 14.174 1.00 92.94 182 CYS A CA 1
ATOM 1432 C C . CYS A 1 182 ? -8.236 3.398 13.456 1.00 92.94 182 CYS A C 1
ATOM 1434 O O . CYS A 1 182 ? -8.230 3.493 12.231 1.00 92.94 182 CYS A O 1
ATOM 1436 N N . PHE A 1 183 ? -7.181 3.730 14.205 1.00 95.31 183 PHE A N 1
ATOM 1437 C CA . PHE A 1 183 ? -5.915 4.207 13.651 1.00 95.31 183 PHE A CA 1
ATOM 1438 C C . PHE A 1 183 ? -5.277 3.169 12.718 1.00 95.31 183 PHE A C 1
ATOM 1440 O O . PHE A 1 183 ? -4.853 3.491 11.608 1.00 95.31 183 PHE A O 1
ATOM 1447 N N . MET A 1 184 ? -5.246 1.901 13.136 1.00 94.00 184 MET A N 1
ATOM 1448 C CA . MET A 1 184 ? -4.740 0.817 12.294 1.00 94.00 184 MET A CA 1
ATOM 1449 C C . MET A 1 184 ? -5.603 0.609 11.047 1.00 94.00 184 MET A C 1
ATOM 1451 O O . MET A 1 184 ? -5.054 0.396 9.970 1.00 94.00 184 MET A O 1
ATOM 1455 N N . GLN A 1 185 ? -6.929 0.715 11.163 1.00 92.00 185 GLN A N 1
ATOM 1456 C CA . GLN A 1 185 ? -7.848 0.600 10.030 1.00 92.00 185 GLN A CA 1
ATOM 1457 C C . GLN A 1 185 ? -7.625 1.711 8.993 1.00 92.00 185 GLN A C 1
ATOM 1459 O O . GLN A 1 185 ? -7.547 1.423 7.800 1.00 92.00 185 GLN A O 1
ATOM 1464 N N . GLU A 1 186 ? -7.465 2.961 9.432 1.00 92.94 186 GLU A N 1
ATOM 1465 C CA . GLU A 1 186 ? -7.139 4.090 8.553 1.00 92.94 186 GLU A CA 1
ATOM 1466 C C . GLU A 1 186 ? -5.788 3.880 7.856 1.00 92.94 186 GLU A C 1
ATOM 1468 O O . GLU A 1 186 ? -5.679 4.005 6.635 1.00 92.94 186 GLU A O 1
ATOM 1473 N N . ARG A 1 187 ? -4.766 3.468 8.614 1.00 94.44 187 ARG A N 1
ATOM 1474 C CA . ARG A 1 187 ? -3.435 3.170 8.076 1.00 94.44 187 ARG A CA 1
ATOM 1475 C C . ARG A 1 187 ? -3.457 2.020 7.064 1.00 94.44 187 ARG A C 1
ATOM 1477 O O . ARG A 1 187 ? -2.760 2.101 6.054 1.00 94.44 187 ARG A O 1
ATOM 1484 N N . CYS A 1 188 ? -4.251 0.976 7.301 1.00 91.81 188 CYS A N 1
ATOM 1485 C CA . CYS A 1 188 ? -4.479 -0.094 6.330 1.00 91.81 188 CYS A CA 1
ATOM 1486 C C . CYS A 1 188 ? -5.135 0.444 5.052 1.00 91.81 188 CYS A C 1
ATOM 1488 O O . CYS A 1 188 ? -4.650 0.137 3.969 1.00 91.81 188 CYS A O 1
ATOM 1490 N N . GLY A 1 189 ? -6.150 1.306 5.165 1.00 91.12 189 GLY A N 1
ATOM 1491 C CA . GLY A 1 189 ? -6.789 1.941 4.007 1.00 91.12 189 GLY A CA 1
ATOM 1492 C C . GLY A 1 189 ? -5.820 2.780 3.165 1.00 91.12 189 GLY A C 1
ATOM 1493 O O . GLY A 1 189 ? -5.819 2.677 1.939 1.00 91.12 189 GLY A O 1
ATOM 1494 N N . LEU A 1 190 ? -4.935 3.551 3.807 1.00 93.38 190 LEU A N 1
ATOM 1495 C CA . LEU A 1 190 ? -3.888 4.310 3.111 1.00 93.38 190 LEU A CA 1
ATOM 1496 C C . LEU A 1 190 ? -2.904 3.394 2.369 1.00 93.38 190 LEU A C 1
ATOM 1498 O O . LEU A 1 190 ? -2.576 3.651 1.212 1.00 93.38 190 LEU A O 1
ATOM 1502 N N . LEU A 1 191 ? -2.456 2.312 3.013 1.00 92.62 191 LEU A N 1
ATOM 1503 C CA . LEU A 1 191 ? -1.555 1.333 2.396 1.00 92.62 191 LEU A CA 1
ATOM 1504 C C . LEU A 1 191 ? -2.219 0.579 1.240 1.00 92.62 191 LEU A C 1
ATOM 1506 O O . LEU A 1 191 ? -1.557 0.272 0.248 1.00 92.62 191 LEU A O 1
ATOM 1510 N N . GLU A 1 192 ? -3.506 0.257 1.353 1.00 89.19 192 GLU A N 1
ATOM 1511 C CA . GLU A 1 192 ? -4.281 -0.362 0.277 1.00 89.19 192 GLU A CA 1
ATOM 1512 C C . GLU A 1 192 ? -4.395 0.570 -0.930 1.00 89.19 192 GLU A C 1
ATOM 1514 O O . GLU A 1 192 ? -4.207 0.121 -2.062 1.00 89.19 192 GLU A O 1
ATOM 1519 N N . GLU A 1 193 ? -4.633 1.863 -0.706 1.00 90.00 193 GLU A N 1
ATOM 1520 C CA . GLU A 1 193 ? -4.705 2.858 -1.777 1.00 90.00 193 GLU A CA 1
ATOM 1521 C C . GLU A 1 193 ? -3.342 3.111 -2.431 1.00 90.00 193 GLU A C 1
ATOM 1523 O O . GLU A 1 193 ? -3.239 3.169 -3.656 1.00 90.00 193 GLU A O 1
ATOM 1528 N N . GLU A 1 194 ? -2.264 3.175 -1.649 1.00 87.50 194 GLU A N 1
ATOM 1529 C CA . GLU A 1 194 ? -0.909 3.259 -2.194 1.00 87.50 194 GLU A CA 1
ATOM 1530 C C . GLU A 1 194 ? -0.568 2.024 -3.039 1.00 87.50 194 GLU A C 1
ATOM 1532 O O . GLU A 1 194 ? -0.096 2.155 -4.170 1.00 87.50 194 GLU A O 1
ATOM 1537 N N . ASN A 1 195 ? -0.875 0.822 -2.543 1.00 87.56 195 ASN A N 1
ATOM 1538 C CA . ASN A 1 195 ? -0.693 -0.416 -3.299 1.00 87.56 195 ASN A CA 1
ATOM 1539 C C . ASN A 1 195 ? -1.545 -0.450 -4.572 1.00 87.56 195 ASN A C 1
ATOM 1541 O O . ASN A 1 195 ? -1.080 -0.943 -5.604 1.00 87.56 195 ASN A O 1
ATOM 1545 N N . ARG A 1 196 ? -2.780 0.062 -4.517 1.00 87.31 196 ARG A N 1
ATOM 1546 C CA . ARG A 1 196 ? -3.647 0.207 -5.692 1.00 87.31 196 ARG A CA 1
ATOM 1547 C C . ARG A 1 196 ? -2.992 1.126 -6.712 1.00 87.31 196 ARG A C 1
ATOM 1549 O O . ARG A 1 196 ? -2.836 0.724 -7.858 1.00 87.31 196 ARG A O 1
ATOM 1556 N N . ARG A 1 197 ? -2.519 2.300 -6.289 1.00 83.38 197 ARG A N 1
ATOM 1557 C CA . ARG A 1 197 ? -1.838 3.272 -7.151 1.00 83.38 197 ARG A CA 1
ATOM 1558 C C . ARG A 1 197 ? -0.571 2.705 -7.784 1.00 83.38 197 ARG A C 1
ATOM 1560 O O . ARG A 1 197 ? -0.353 2.935 -8.968 1.00 83.38 197 ARG A O 1
ATOM 1567 N N . LEU A 1 198 ? 0.233 1.940 -7.042 1.00 80.06 198 LEU A N 1
ATOM 1568 C CA . LEU A 1 198 ? 1.412 1.264 -7.594 1.00 80.06 198 LEU A CA 1
ATOM 1569 C C . LEU A 1 198 ? 1.005 0.279 -8.696 1.00 80.06 198 LEU A C 1
ATOM 1571 O O . LEU A 1 198 ? 1.535 0.336 -9.803 1.00 80.06 198 LEU A O 1
ATOM 1575 N N . ARG A 1 199 ? 0.014 -0.582 -8.435 1.00 80.31 199 ARG A N 1
ATOM 1576 C CA . ARG A 1 199 ? -0.494 -1.540 -9.432 1.00 80.31 199 ARG A CA 1
ATOM 1577 C C . ARG A 1 199 ? -1.095 -0.842 -10.646 1.00 80.31 199 ARG A C 1
ATOM 1579 O O . ARG A 1 199 ? -0.808 -1.245 -11.770 1.00 80.31 199 ARG A O 1
ATOM 1586 N N . ASP A 1 200 ? -1.897 0.191 -10.438 1.00 78.06 200 ASP A N 1
ATOM 1587 C CA . ASP A 1 200 ? -2.536 0.954 -11.508 1.00 78.06 200 ASP A CA 1
ATOM 1588 C C . ASP A 1 200 ? -1.514 1.754 -12.320 1.00 78.06 200 ASP A C 1
ATOM 1590 O O . ASP A 1 200 ? -1.666 1.853 -13.534 1.00 78.06 200 ASP A O 1
ATOM 1594 N N . GLY A 1 201 ? -0.456 2.270 -11.687 1.00 66.81 201 GLY A N 1
ATOM 1595 C CA . GLY A 1 201 ? 0.679 2.909 -12.356 1.00 66.81 201 GLY A CA 1
ATOM 1596 C C . GLY A 1 201 ? 1.376 1.950 -13.321 1.00 66.81 201 GLY A C 1
ATOM 1597 O O . GLY A 1 201 ? 1.510 2.264 -14.504 1.00 66.81 201 GLY A O 1
ATOM 1598 N N . PHE A 1 202 ? 1.680 0.728 -12.864 1.00 60.69 202 PHE A N 1
ATOM 1599 C CA . PHE A 1 202 ? 2.195 -0.338 -13.733 1.00 60.69 202 PHE A CA 1
ATOM 1600 C C . PHE A 1 202 ? 1.193 -0.743 -14.830 1.00 60.69 202 PHE A C 1
ATOM 1602 O O . PHE A 1 202 ? 1.585 -0.994 -15.967 1.00 60.69 202 PHE A O 1
ATOM 1609 N N . SER A 1 203 ? -0.105 -0.797 -14.511 1.00 60.91 203 SER A N 1
ATOM 1610 C CA . SER A 1 203 ? -1.162 -1.252 -15.432 1.00 60.91 203 SER A CA 1
ATOM 1611 C C . SER A 1 203 ? -1.492 -0.233 -16.525 1.00 60.91 203 SER A C 1
ATOM 1613 O O . SER A 1 203 ? -1.819 -0.616 -17.645 1.00 60.91 203 SER A O 1
ATOM 1615 N N . LYS A 1 204 ? -1.413 1.065 -16.211 1.00 61.47 204 LYS A N 1
ATOM 1616 C CA . LYS A 1 204 ? -1.630 2.174 -17.154 1.00 61.47 204 LYS A CA 1
ATOM 1617 C C . LYS A 1 204 ? -0.399 2.474 -18.011 1.00 61.47 204 LYS A C 1
ATOM 1619 O O . LYS A 1 204 ? -0.450 3.390 -18.824 1.00 61.47 204 LYS A O 1
ATOM 1624 N N . GLY A 1 205 ? 0.686 1.712 -17.852 1.00 57.28 205 GLY A N 1
ATOM 1625 C CA . GLY A 1 205 ? 1.912 1.893 -18.626 1.00 57.28 205 GLY A CA 1
ATOM 1626 C C . GLY A 1 205 ? 2.629 3.210 -18.329 1.00 57.28 205 GLY A C 1
ATOM 1627 O O . GLY A 1 205 ? 3.432 3.646 -19.150 1.00 57.28 205 GLY A O 1
ATOM 1628 N N . ILE A 1 206 ? 2.349 3.844 -17.182 1.00 55.91 206 ILE A N 1
ATOM 1629 C CA . ILE A 1 206 ? 3.160 4.963 -16.706 1.00 55.91 206 ILE A CA 1
ATOM 1630 C C . ILE A 1 206 ? 4.485 4.331 -16.281 1.00 55.91 206 ILE A C 1
ATOM 1632 O O . ILE A 1 206 ? 4.576 3.697 -15.229 1.00 55.91 206 ILE A O 1
ATOM 1636 N N . ARG A 1 207 ? 5.469 4.398 -17.185 1.00 56.56 207 ARG A N 1
ATOM 1637 C CA . ARG A 1 207 ? 6.831 3.919 -16.947 1.00 56.56 207 ARG A CA 1
ATOM 1638 C C . ARG A 1 207 ? 7.362 4.638 -15.703 1.00 56.56 207 ARG A C 1
ATOM 1640 O O . ARG A 1 207 ? 7.196 5.855 -15.629 1.00 56.56 207 ARG A O 1
ATOM 1647 N N . PRO A 1 208 ? 7.986 3.925 -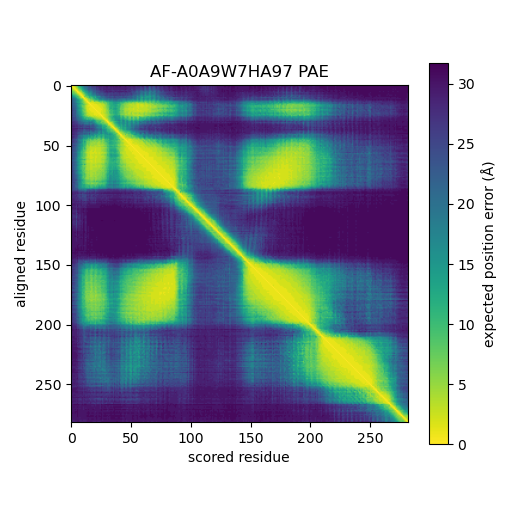14.750 1.00 65.06 208 PRO A N 1
ATOM 1648 C CA . PRO A 1 208 ? 8.774 4.571 -13.707 1.00 65.06 208 PRO A CA 1
ATOM 1649 C C . PRO A 1 208 ? 9.722 5.589 -14.348 1.00 65.06 208 PRO A C 1
ATOM 1651 O O . PRO A 1 208 ? 10.233 5.356 -15.443 1.00 65.06 208 PRO A O 1
ATOM 1654 N N . GLU A 1 209 ? 9.975 6.715 -13.697 1.00 64.00 209 GLU A N 1
ATOM 1655 C CA . GLU A 1 209 ? 10.816 7.795 -14.228 1.00 64.00 209 GLU A CA 1
ATOM 1656 C C . GLU A 1 209 ? 12.228 7.294 -14.608 1.00 64.00 209 GLU A C 1
ATOM 1658 O O . GLU A 1 209 ? 12.856 7.782 -15.549 1.00 64.00 209 GLU A O 1
ATOM 1663 N N . GLU A 1 210 ? 12.694 6.252 -13.918 1.00 66.56 210 GLU A N 1
ATOM 1664 C CA . GLU A 1 210 ? 13.924 5.494 -14.188 1.00 66.56 210 GLU A CA 1
ATOM 1665 C C . GLU A 1 210 ? 13.941 4.894 -15.597 1.00 66.56 210 GLU A C 1
ATOM 1667 O O . GLU A 1 210 ? 14.954 4.872 -16.294 1.00 66.56 210 GLU A O 1
ATOM 1672 N N . ASP A 1 211 ? 12.786 4.421 -16.032 1.00 74.25 211 ASP A N 1
ATOM 1673 C CA . ASP A 1 211 ? 12.574 3.781 -17.305 1.00 74.25 211 ASP A CA 1
ATOM 1674 C C . ASP A 1 211 ? 12.599 4.867 -18.413 1.00 74.25 211 ASP A C 1
ATOM 1676 O O . ASP A 1 211 ? 13.257 4.714 -19.447 1.00 74.25 211 ASP A O 1
ATOM 1680 N N . ASP A 1 212 ? 11.992 6.034 -18.204 1.00 81.44 212 ASP A N 1
ATOM 1681 C CA . ASP A 1 212 ? 12.155 7.161 -19.135 1.00 81.44 212 ASP A CA 1
ATOM 1682 C C . ASP A 1 212 ? 13.599 7.668 -19.237 1.00 81.44 212 ASP A C 1
ATOM 1684 O O . ASP A 1 212 ? 14.068 7.959 -20.343 1.00 81.44 212 ASP A O 1
ATOM 1688 N N . LEU A 1 213 ? 14.339 7.687 -18.128 1.00 85.81 213 LEU A N 1
ATOM 1689 C CA . LEU A 1 213 ? 15.760 8.026 -18.130 1.00 85.81 213 LEU A CA 1
ATOM 1690 C C . LEU A 1 213 ? 16.586 7.028 -18.957 1.00 85.81 213 LEU A C 1
ATOM 1692 O O . LEU A 1 213 ? 17.393 7.437 -19.792 1.00 85.81 213 LEU A O 1
ATOM 1696 N N . VAL A 1 214 ? 16.352 5.722 -18.788 1.00 88.25 214 VAL A N 1
ATOM 1697 C CA . VAL A 1 214 ? 17.021 4.674 -19.582 1.00 88.25 214 VAL A CA 1
ATOM 1698 C C . VAL A 1 214 ? 16.711 4.823 -21.073 1.00 88.25 214 VAL A C 1
ATOM 1700 O O . VAL A 1 214 ? 17.604 4.669 -21.908 1.00 88.25 214 VAL A O 1
ATOM 1703 N N . ARG A 1 215 ? 15.463 5.160 -21.425 1.00 91.56 215 ARG A N 1
ATOM 1704 C CA . ARG A 1 215 ? 15.057 5.393 -22.818 1.00 91.56 215 ARG A CA 1
ATOM 1705 C C . ARG A 1 215 ? 15.803 6.585 -23.424 1.00 91.56 215 ARG A C 1
ATOM 1707 O O . ARG A 1 215 ? 16.343 6.450 -24.518 1.00 91.56 215 ARG A O 1
ATOM 1714 N N . LEU A 1 216 ? 15.871 7.710 -22.710 1.00 93.81 216 LEU A N 1
ATOM 1715 C CA . LEU A 1 216 ? 16.601 8.905 -23.151 1.00 93.81 216 LEU A CA 1
ATOM 1716 C C . LEU A 1 216 ? 18.106 8.643 -23.292 1.00 93.81 216 LEU A C 1
ATOM 1718 O O . LEU A 1 216 ? 18.718 9.062 -24.273 1.00 93.81 216 LEU A O 1
ATOM 1722 N N . GLN A 1 217 ? 18.702 7.899 -22.357 1.00 96.44 217 GLN A N 1
ATOM 1723 C CA . GLN A 1 217 ? 20.111 7.510 -22.435 1.00 96.44 217 GLN A CA 1
ATOM 1724 C C . GLN A 1 217 ? 20.384 6.647 -23.675 1.00 96.44 217 GLN A C 1
ATOM 1726 O O . GLN A 1 217 ? 21.384 6.849 -24.365 1.00 96.44 217 GLN A O 1
ATOM 1731 N N . LEU A 1 218 ? 19.498 5.692 -23.975 1.00 96.88 218 LEU A N 1
ATOM 1732 C CA . LEU A 1 218 ? 19.628 4.838 -25.153 1.00 96.88 218 LEU A CA 1
ATOM 1733 C C . LEU A 1 218 ? 19.484 5.642 -26.451 1.00 96.88 218 LEU A C 1
ATOM 1735 O O . LEU A 1 218 ? 20.255 5.434 -27.384 1.00 96.88 218 LEU A O 1
ATOM 1739 N N . GLU A 1 219 ? 18.539 6.580 -26.498 1.00 96.19 219 GLU A N 1
ATOM 1740 C CA . GLU A 1 219 ? 18.350 7.492 -27.628 1.00 96.19 219 GLU A CA 1
ATOM 1741 C C . GLU A 1 219 ? 19.605 8.344 -27.880 1.00 96.19 219 GLU A C 1
ATOM 1743 O O . GLU A 1 219 ? 20.104 8.389 -29.007 1.00 96.19 219 GLU A O 1
ATOM 1748 N N . ALA A 1 220 ? 20.193 8.918 -26.824 1.00 97.69 220 ALA A N 1
ATOM 1749 C CA . ALA A 1 220 ? 21.444 9.671 -26.912 1.00 97.69 220 ALA A CA 1
ATOM 1750 C C . ALA A 1 220 ? 22.620 8.805 -27.401 1.00 97.69 220 ALA A C 1
ATOM 1752 O O . ALA A 1 220 ? 23.377 9.221 -28.279 1.00 97.69 220 ALA A O 1
ATOM 1753 N N . LEU A 1 221 ? 22.757 7.575 -26.889 1.00 98.31 221 LEU A N 1
ATOM 1754 C CA . LEU A 1 221 ? 23.802 6.641 -27.326 1.00 98.31 221 LEU A CA 1
ATOM 1755 C C . LEU A 1 221 ? 23.644 6.231 -28.795 1.00 98.31 221 LEU A C 1
ATOM 1757 O O . LEU A 1 221 ? 24.640 6.090 -29.503 1.00 98.31 221 LEU A O 1
ATOM 1761 N N . LEU A 1 222 ? 22.413 6.037 -29.271 1.00 98.12 222 LEU A N 1
ATOM 1762 C CA . LEU A 1 222 ? 22.148 5.706 -30.673 1.00 98.12 222 LEU A CA 1
ATOM 1763 C C . LEU A 1 222 ? 22.429 6.889 -31.607 1.00 98.12 222 LEU A C 1
ATOM 1765 O O . LEU A 1 222 ? 22.983 6.685 -32.693 1.00 98.12 222 LEU A O 1
ATOM 1769 N N . ALA A 1 223 ? 22.104 8.112 -31.183 1.00 98.19 223 ALA A N 1
ATOM 1770 C CA . ALA A 1 223 ? 22.460 9.325 -31.912 1.00 98.19 223 ALA A CA 1
ATOM 1771 C C . ALA A 1 223 ? 23.986 9.474 -32.021 1.00 98.19 223 ALA A C 1
ATOM 1773 O O . ALA A 1 223 ? 24.511 9.660 -33.120 1.00 98.19 223 ALA A O 1
ATOM 1774 N N . GLU A 1 224 ? 24.708 9.284 -30.915 1.00 98.25 224 GLU A N 1
ATOM 1775 C CA . GLU A 1 224 ? 26.169 9.379 -30.893 1.00 98.25 224 GLU A CA 1
ATOM 1776 C C . GLU A 1 224 ? 26.834 8.262 -31.708 1.00 98.25 224 GLU A C 1
ATOM 1778 O O . GLU A 1 224 ? 27.754 8.515 -32.486 1.00 98.25 224 GLU A O 1
ATOM 1783 N N . LYS A 1 225 ? 26.314 7.031 -31.631 1.00 98.19 225 LYS A N 1
ATOM 1784 C CA . LYS A 1 225 ? 26.764 5.921 -32.482 1.00 98.19 225 LYS A CA 1
ATOM 1785 C C . LYS A 1 225 ? 26.603 6.249 -33.968 1.00 98.19 225 LYS A C 1
ATOM 1787 O O . LYS A 1 225 ? 27.493 5.942 -34.758 1.00 98.19 225 LYS A O 1
ATOM 1792 N N . SER A 1 226 ? 25.490 6.872 -34.349 1.00 98.00 226 SER A N 1
ATOM 1793 C CA . SER A 1 226 ? 25.234 7.280 -35.736 1.00 98.00 226 SER A CA 1
ATOM 1794 C C . SER A 1 226 ? 26.178 8.403 -36.175 1.00 98.00 226 SER A C 1
ATOM 1796 O O . SER A 1 226 ? 26.717 8.359 -37.281 1.00 98.00 226 SER A O 1
ATOM 1798 N N . ARG A 1 227 ? 26.446 9.372 -35.289 1.00 98.50 227 ARG A N 1
ATOM 1799 C CA . ARG A 1 227 ? 27.421 10.448 -35.517 1.00 98.50 227 ARG A CA 1
ATOM 1800 C C . ARG A 1 227 ? 28.827 9.888 -35.759 1.00 98.50 227 ARG A C 1
ATOM 1802 O O . ARG A 1 227 ? 29.444 10.224 -36.767 1.00 98.50 227 ARG A O 1
ATOM 1809 N N . LEU A 1 228 ? 29.295 8.991 -34.887 1.00 98.56 228 LEU A N 1
ATOM 1810 C CA . LEU A 1 228 ? 30.606 8.343 -35.004 1.00 98.56 228 LEU A CA 1
ATOM 1811 C C . LEU A 1 228 ? 30.717 7.462 -36.255 1.00 98.56 228 LEU A C 1
ATOM 1813 O O . LEU A 1 228 ? 31.764 7.442 -36.895 1.00 98.56 228 LEU A O 1
ATOM 1817 N N . ALA A 1 229 ? 29.649 6.757 -36.641 1.00 98.44 229 ALA A N 1
ATOM 1818 C CA . ALA A 1 229 ? 29.636 5.973 -37.875 1.00 98.44 229 ALA A CA 1
ATOM 1819 C C . ALA A 1 229 ? 29.820 6.858 -39.121 1.00 98.44 229 ALA A C 1
ATOM 1821 O O . ALA A 1 229 ? 30.596 6.508 -40.011 1.00 98.44 229 ALA A O 1
ATOM 1822 N N . ASN A 1 230 ? 29.165 8.024 -39.159 1.00 97.75 230 ASN A N 1
ATOM 1823 C CA . ASN A 1 230 ? 29.331 8.995 -40.243 1.00 97.75 230 ASN A CA 1
ATOM 1824 C C . ASN A 1 230 ? 30.748 9.581 -40.282 1.00 97.75 230 ASN A C 1
ATOM 1826 O O . ASN A 1 230 ? 31.343 9.687 -41.353 1.00 97.75 230 ASN A O 1
ATOM 1830 N N . GLU A 1 231 ? 31.304 9.940 -39.124 1.00 98.25 231 GLU A N 1
ATOM 1831 C CA . GLU A 1 231 ? 32.671 10.461 -39.022 1.00 98.25 231 GLU A CA 1
ATOM 1832 C C . GLU A 1 231 ? 33.701 9.424 -39.491 1.00 98.25 231 GLU A C 1
ATOM 1834 O O . GLU A 1 231 ? 34.561 9.730 -40.313 1.00 98.25 231 GLU A O 1
ATOM 1839 N N . ASN A 1 232 ? 33.550 8.166 -39.074 1.00 98.25 232 ASN A N 1
ATOM 1840 C CA . ASN A 1 232 ? 34.425 7.079 -39.504 1.00 98.25 232 ASN A CA 1
ATOM 1841 C C . ASN A 1 232 ? 34.311 6.817 -41.018 1.00 98.25 232 ASN A C 1
ATOM 1843 O O . ASN A 1 232 ? 35.319 6.683 -41.705 1.00 98.25 232 ASN A O 1
ATOM 1847 N N . ALA A 1 233 ? 33.099 6.843 -41.583 1.00 98.19 233 ALA A N 1
ATOM 1848 C CA . ALA A 1 233 ? 32.909 6.732 -43.030 1.00 98.19 233 ALA A CA 1
ATOM 1849 C C . ALA A 1 233 ? 33.578 7.882 -43.810 1.00 98.19 233 ALA A C 1
ATOM 1851 O O . ALA A 1 233 ? 34.100 7.665 -44.906 1.00 98.19 233 ALA A O 1
ATOM 1852 N N . ASN A 1 234 ? 33.594 9.100 -43.261 1.00 98.19 234 ASN A N 1
ATOM 1853 C CA . ASN A 1 234 ? 34.318 10.227 -43.853 1.00 98.19 234 ASN A CA 1
ATOM 1854 C C . ASN A 1 234 ? 35.832 10.011 -43.801 1.00 98.19 234 ASN A C 1
ATOM 1856 O O . ASN A 1 234 ? 36.488 10.131 -44.835 1.00 98.19 234 ASN A O 1
ATOM 1860 N N . LEU A 1 235 ? 36.362 9.620 -42.639 1.00 98.38 235 LEU A N 1
ATOM 1861 C CA . LEU A 1 235 ? 37.787 9.337 -42.460 1.00 98.38 235 LEU A CA 1
ATOM 1862 C C . LEU A 1 235 ? 38.265 8.202 -43.371 1.00 98.38 235 LEU A C 1
ATOM 1864 O O . LEU A 1 235 ? 39.354 8.285 -43.931 1.00 98.38 235 LEU A O 1
ATOM 1868 N N . VAL A 1 236 ? 37.462 7.155 -43.573 1.00 98.44 236 VAL A N 1
ATOM 1869 C CA . VAL A 1 236 ? 37.789 6.068 -44.511 1.00 98.44 236 VAL A CA 1
ATOM 1870 C C . VAL A 1 236 ? 37.920 6.595 -45.943 1.00 98.44 236 VAL A C 1
ATOM 1872 O O . VAL A 1 236 ? 38.878 6.248 -46.632 1.00 98.44 236 VAL A O 1
ATOM 1875 N N . ARG A 1 237 ? 37.004 7.468 -46.388 1.00 98.25 237 ARG A N 1
ATOM 1876 C CA . ARG A 1 237 ? 37.071 8.073 -47.731 1.00 98.25 237 ARG A CA 1
ATOM 1877 C C . ARG A 1 237 ? 38.284 8.985 -47.899 1.00 98.25 237 ARG A C 1
ATOM 1879 O O . ARG A 1 237 ? 38.935 8.939 -48.938 1.00 98.25 237 ARG A O 1
ATOM 1886 N N . GLU A 1 238 ? 38.598 9.793 -46.891 1.00 97.75 238 GLU A N 1
ATOM 1887 C CA . GLU A 1 238 ? 39.770 10.672 -46.915 1.00 97.75 238 GLU A CA 1
ATOM 1888 C C . GLU A 1 238 ? 41.073 9.869 -46.950 1.00 97.75 238 GLU A C 1
ATOM 1890 O O . GLU A 1 238 ? 41.915 10.108 -47.812 1.00 97.75 238 GLU A O 1
ATOM 1895 N N . ASN A 1 239 ? 41.202 8.848 -46.098 1.00 97.88 239 ASN A N 1
ATOM 1896 C CA . ASN A 1 239 ? 42.356 7.948 -46.120 1.00 97.88 239 ASN A CA 1
ATOM 1897 C C . ASN A 1 239 ? 42.517 7.256 -47.478 1.00 97.88 239 ASN A C 1
ATOM 1899 O O . ASN A 1 239 ? 43.634 7.101 -47.963 1.00 97.88 239 ASN A O 1
ATOM 1903 N N . GLN A 1 240 ? 41.416 6.861 -48.123 1.00 97.75 240 GLN A N 1
ATOM 1904 C CA . GLN A 1 240 ? 41.472 6.282 -49.463 1.00 97.75 240 GLN A CA 1
ATOM 1905 C C . GLN A 1 240 ? 41.984 7.288 -50.507 1.00 97.75 240 GLN A C 1
ATOM 1907 O O . GLN A 1 240 ? 42.822 6.926 -51.329 1.00 97.75 240 GLN A O 1
ATOM 1912 N N . CYS A 1 241 ? 41.535 8.544 -50.451 1.00 97.12 241 CYS A N 1
ATOM 1913 C CA . CYS A 1 241 ? 42.031 9.620 -51.315 1.00 97.12 241 CYS A CA 1
ATOM 1914 C C . CYS A 1 241 ? 43.532 9.880 -51.098 1.00 97.12 241 CYS A C 1
ATOM 1916 O O . CYS A 1 241 ? 44.294 9.992 -52.056 1.00 97.12 241 CYS A O 1
ATOM 1918 N N . LEU A 1 242 ? 43.980 9.908 -49.840 1.00 98.00 242 LEU A N 1
ATOM 1919 C CA . LEU A 1 242 ? 45.395 10.074 -49.504 1.00 98.00 242 LEU A CA 1
ATOM 1920 C C . LEU A 1 242 ? 46.244 8.914 -50.033 1.00 98.00 242 LEU A C 1
ATOM 1922 O O . LEU A 1 242 ? 47.299 9.157 -50.612 1.00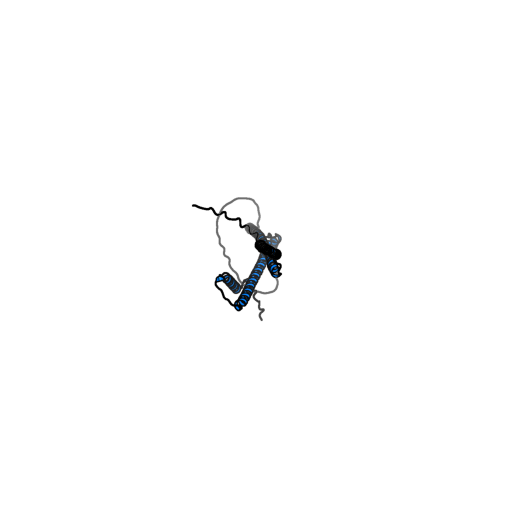 98.00 242 LEU A O 1
ATOM 1926 N N . HIS A 1 243 ? 45.777 7.668 -49.906 1.00 97.75 243 HIS A N 1
ATOM 1927 C CA . HIS A 1 243 ? 46.462 6.521 -50.504 1.00 97.75 243 HIS A CA 1
ATOM 1928 C C . HIS A 1 243 ? 46.568 6.643 -52.028 1.00 97.75 243 HIS A C 1
ATOM 1930 O O . HIS A 1 243 ? 47.646 6.414 -52.567 1.00 97.75 243 HIS A O 1
ATOM 1936 N N . GLN A 1 244 ? 45.498 7.063 -52.712 1.00 97.06 244 GLN A N 1
ATOM 1937 C CA . GLN A 1 244 ? 45.527 7.299 -54.162 1.00 97.06 244 GLN A CA 1
ATOM 1938 C C . GLN A 1 244 ? 46.530 8.390 -54.548 1.00 97.06 244 GLN A C 1
ATOM 1940 O O . GLN A 1 244 ? 47.233 8.260 -55.547 1.00 97.06 244 GLN A O 1
ATOM 1945 N N . LEU A 1 245 ? 46.628 9.458 -53.753 1.00 97.00 245 LEU A N 1
ATOM 1946 C CA . LEU A 1 245 ? 47.594 10.528 -53.986 1.00 97.00 245 LEU A CA 1
ATOM 1947 C C . LEU A 1 245 ? 49.037 10.033 -53.811 1.00 97.00 245 LEU A C 1
ATOM 1949 O O . LEU A 1 245 ? 49.902 10.341 -54.632 1.00 97.00 245 LEU A O 1
ATOM 1953 N N . VAL A 1 246 ? 49.294 9.239 -52.768 1.00 96.81 246 VAL A N 1
ATOM 1954 C CA . VAL A 1 246 ? 50.601 8.608 -52.537 1.00 96.81 246 VAL A CA 1
ATOM 1955 C C . VAL A 1 246 ? 50.961 7.666 -53.688 1.00 96.81 246 VAL A C 1
ATOM 1957 O O . VAL A 1 246 ? 52.071 7.753 -54.210 1.00 96.81 246 VAL A O 1
ATOM 1960 N N . GLU A 1 247 ? 50.027 6.821 -54.127 1.00 95.38 247 GLU A N 1
ATOM 1961 C CA . GLU A 1 247 ? 50.216 5.897 -55.252 1.00 95.38 247 GLU A CA 1
ATOM 1962 C C . GLU A 1 247 ? 50.510 6.653 -56.556 1.00 95.38 247 GLU A C 1
ATOM 1964 O O . GLU A 1 247 ? 51.482 6.344 -57.244 1.00 95.38 247 GLU A O 1
ATOM 1969 N N . TYR A 1 248 ? 49.751 7.712 -56.854 1.00 95.62 248 TYR A N 1
ATOM 1970 C CA . TYR A 1 248 ? 49.995 8.568 -58.016 1.00 95.62 248 TYR A CA 1
ATOM 1971 C C . TYR A 1 248 ? 51.408 9.168 -58.007 1.00 95.62 248 TYR A C 1
ATOM 1973 O O . TYR A 1 248 ? 52.109 9.125 -59.022 1.00 95.62 248 TYR A O 1
ATOM 1981 N N . HIS A 1 249 ? 51.860 9.700 -56.866 1.00 95.12 249 HIS A N 1
ATOM 1982 C CA . HIS A 1 249 ? 53.218 10.230 -56.736 1.00 95.12 249 HIS A CA 1
ATOM 1983 C C . HIS A 1 249 ? 54.286 9.141 -56.882 1.00 95.12 249 HIS A C 1
ATOM 1985 O O . HIS A 1 249 ? 55.326 9.386 -57.501 1.00 95.12 249 HIS A O 1
ATOM 1991 N N . GLN A 1 250 ? 54.040 7.940 -56.357 1.00 92.25 250 GLN A N 1
ATOM 1992 C CA . GLN A 1 250 ? 54.962 6.814 -56.477 1.00 92.25 250 GLN A CA 1
ATOM 1993 C C . GLN A 1 250 ? 55.112 6.355 -57.935 1.00 92.25 250 GLN A C 1
ATOM 1995 O O . GLN A 1 250 ? 56.239 6.185 -58.392 1.00 92.25 250 GLN A O 1
ATOM 2000 N N . MET A 1 251 ? 54.015 6.246 -58.687 1.00 89.50 251 MET A N 1
ATOM 2001 C CA . MET A 1 251 ? 54.055 5.894 -60.113 1.00 89.50 251 MET A CA 1
ATOM 2002 C C . MET A 1 251 ? 54.699 7.002 -60.958 1.00 89.50 251 MET A C 1
ATOM 2004 O O . MET A 1 251 ? 55.617 6.741 -61.728 1.00 89.50 251 MET A O 1
ATOM 2008 N N . THR A 1 252 ? 54.305 8.264 -60.747 1.00 88.38 252 THR A N 1
ATOM 2009 C CA . THR A 1 252 ? 54.836 9.407 -61.516 1.00 88.38 252 THR A CA 1
ATOM 2010 C C . THR A 1 252 ? 56.342 9.597 -61.304 1.00 88.38 252 THR A C 1
ATOM 2012 O O . THR A 1 252 ? 57.073 9.907 -62.243 1.00 88.38 252 THR A O 1
ATOM 2015 N N . SER A 1 253 ? 56.830 9.421 -60.070 1.00 82.50 253 SER A N 1
ATOM 2016 C CA . SER A 1 253 ? 58.264 9.541 -59.766 1.00 82.50 253 SER A CA 1
ATOM 2017 C C . SER A 1 253 ? 59.090 8.395 -60.355 1.00 82.50 253 SER A C 1
ATOM 2019 O O . SER A 1 253 ? 60.196 8.640 -60.840 1.00 82.50 253 SER A O 1
ATOM 2021 N N . GLN A 1 254 ? 58.555 7.170 -60.371 1.00 79.88 254 GLN A N 1
ATOM 2022 C CA . GLN A 1 254 ? 59.197 6.026 -61.022 1.00 79.88 254 GLN A CA 1
ATOM 2023 C C . GLN A 1 254 ? 59.254 6.194 -62.544 1.00 79.88 254 GLN A C 1
ATOM 2025 O O . GLN A 1 254 ? 60.324 6.015 -63.124 1.00 79.88 254 GLN A O 1
ATOM 2030 N N . ASP A 1 255 ? 58.157 6.611 -63.179 1.00 78.94 255 ASP A N 1
ATOM 2031 C CA . ASP A 1 255 ? 58.101 6.839 -64.628 1.00 78.94 255 ASP A CA 1
ATOM 2032 C C . ASP A 1 255 ? 59.060 7.952 -65.069 1.00 78.94 255 ASP A C 1
ATOM 2034 O O . ASP A 1 255 ? 59.778 7.812 -66.063 1.00 78.94 255 ASP A O 1
ATOM 2038 N N . LEU A 1 256 ? 59.138 9.045 -64.301 1.00 74.81 256 LEU A N 1
ATOM 2039 C CA . LEU A 1 256 ? 60.063 10.138 -64.593 1.00 74.81 256 LEU A CA 1
ATOM 2040 C C . LEU A 1 256 ? 61.524 9.699 -64.426 1.00 74.81 256 LEU A C 1
ATOM 2042 O O . LEU A 1 256 ? 62.357 10.049 -65.258 1.00 74.81 256 LEU A O 1
ATOM 2046 N N . SER A 1 257 ? 61.835 8.898 -63.401 1.00 76.00 257 SER A N 1
ATOM 2047 C CA . SER A 1 257 ? 63.172 8.325 -63.201 1.00 76.00 257 SER A CA 1
ATOM 2048 C C . SER A 1 257 ? 63.559 7.367 -64.328 1.00 76.00 257 SER A C 1
ATOM 2050 O O . SER A 1 257 ? 64.679 7.446 -64.825 1.00 76.00 257 SER A O 1
ATOM 2052 N N . ALA A 1 258 ? 62.653 6.482 -64.750 1.00 74.38 258 ALA A N 1
ATOM 2053 C CA . ALA A 1 258 ? 62.896 5.554 -65.852 1.00 74.38 258 ALA A CA 1
ATOM 2054 C C . ALA A 1 258 ? 63.117 6.304 -67.175 1.00 74.38 258 ALA A C 1
ATOM 2056 O O . ALA A 1 258 ? 64.048 5.991 -67.916 1.00 74.38 258 ALA A O 1
ATOM 2057 N N . SER A 1 259 ? 62.321 7.348 -67.432 1.00 75.00 259 SER A N 1
ATOM 2058 C CA . SER A 1 259 ? 62.501 8.224 -68.591 1.00 75.00 259 SER A CA 1
ATOM 2059 C C . SER A 1 259 ? 63.829 8.985 -68.544 1.00 75.00 259 SER A C 1
ATOM 2061 O O . SER A 1 259 ? 64.469 9.126 -69.582 1.00 75.00 259 SER A O 1
ATOM 2063 N N . TYR A 1 260 ? 64.263 9.465 -67.374 1.00 72.94 260 TYR A N 1
ATOM 2064 C CA . TYR A 1 260 ? 65.536 10.180 -67.230 1.00 72.94 260 TYR A CA 1
ATOM 2065 C C . TYR A 1 260 ? 66.735 9.249 -67.432 1.00 72.94 260 TYR A C 1
ATOM 2067 O O . TYR A 1 260 ? 67.665 9.598 -68.150 1.00 72.94 260 TYR A O 1
ATOM 2075 N N . GLU A 1 261 ? 66.694 8.045 -66.859 1.00 74.19 261 GLU A N 1
ATOM 2076 C CA . GLU A 1 261 ? 67.698 6.995 -67.074 1.00 74.19 261 GLU A CA 1
ATOM 2077 C C . GLU A 1 261 ? 67.775 6.570 -68.546 1.00 74.19 261 GLU A C 1
ATOM 2079 O O . GLU A 1 261 ? 68.863 6.355 -69.081 1.00 74.19 261 GLU A O 1
ATOM 2084 N N . GLN A 1 262 ? 66.633 6.491 -69.233 1.00 72.38 262 GLN A N 1
ATOM 2085 C CA . GLN A 1 262 ? 66.598 6.199 -70.662 1.00 72.38 262 GLN A CA 1
ATOM 2086 C C . GLN A 1 262 ? 67.186 7.343 -71.496 1.00 72.38 262 GLN A C 1
ATOM 2088 O O . GLN A 1 262 ? 68.025 7.086 -72.352 1.00 72.38 262 GLN A O 1
ATOM 2093 N N . VAL A 1 263 ? 66.835 8.598 -71.207 1.00 70.50 263 VAL A N 1
ATOM 2094 C CA . VAL A 1 263 ? 67.399 9.775 -71.891 1.00 70.50 263 VAL A CA 1
ATOM 2095 C C . VAL A 1 263 ? 68.902 9.913 -71.624 1.00 70.50 263 VAL A C 1
ATOM 2097 O O . VAL A 1 263 ? 69.664 10.184 -72.546 1.00 70.50 263 VAL A O 1
ATOM 2100 N N . LEU A 1 264 ? 69.368 9.670 -70.396 1.00 69.62 264 LEU A N 1
ATOM 2101 C CA . LEU A 1 264 ? 70.797 9.665 -70.058 1.00 69.62 264 LEU A CA 1
ATOM 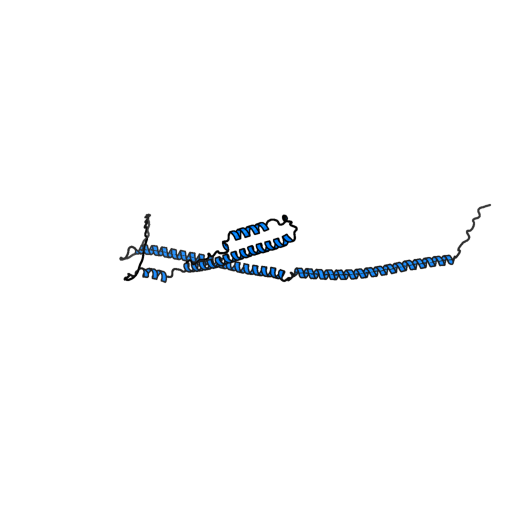2102 C C . LEU A 1 264 ? 71.565 8.562 -70.796 1.00 69.62 264 LEU A C 1
ATOM 2104 O O . LEU A 1 264 ? 72.695 8.786 -71.225 1.00 69.62 264 LEU A O 1
ATOM 2108 N N . ARG A 1 265 ? 70.947 7.391 -70.975 1.00 69.81 265 ARG A N 1
ATOM 2109 C CA . ARG A 1 265 ? 71.515 6.278 -71.742 1.00 69.81 265 ARG A CA 1
ATOM 2110 C C . ARG A 1 265 ? 71.488 6.533 -73.250 1.00 69.81 265 ARG A C 1
ATOM 2112 O O . ARG A 1 265 ? 72.433 6.169 -73.929 1.00 69.81 265 ARG A O 1
ATOM 2119 N N . GLU A 1 266 ? 70.452 7.174 -73.782 1.00 66.25 266 GLU A N 1
ATOM 2120 C CA . GLU A 1 266 ? 70.373 7.558 -75.201 1.00 66.25 266 GLU A CA 1
ATOM 2121 C C . GLU A 1 266 ? 71.316 8.725 -75.543 1.00 66.25 266 GLU A C 1
ATOM 2123 O O . GLU A 1 266 ? 71.813 8.806 -76.664 1.00 66.25 266 GLU A O 1
ATOM 2128 N N . MET A 1 267 ? 71.627 9.592 -74.573 1.00 63.09 267 MET A N 1
ATOM 2129 C CA . MET A 1 267 ? 72.619 10.663 -74.717 1.00 63.09 267 MET A CA 1
ATOM 2130 C C . MET A 1 267 ? 74.077 10.202 -74.554 1.00 63.09 267 MET A C 1
ATOM 2132 O O . MET A 1 267 ? 74.938 11.075 -74.626 1.00 63.09 267 MET A O 1
ATOM 2136 N N . CYS A 1 268 ? 74.346 8.899 -74.329 1.00 58.75 268 CYS A N 1
ATOM 2137 C CA . CYS A 1 268 ? 75.669 8.248 -74.223 1.00 58.75 268 CYS A CA 1
ATOM 2138 C C . CYS A 1 268 ? 76.866 9.209 -74.375 1.00 58.75 268 CYS A C 1
ATOM 2140 O O . CYS A 1 268 ? 77.470 9.332 -75.442 1.00 58.75 268 CYS A O 1
ATOM 2142 N N . LEU A 1 269 ? 77.210 9.913 -73.293 1.00 58.53 269 LEU A N 1
ATOM 2143 C CA . LEU A 1 269 ? 78.488 10.605 -73.203 1.00 58.53 269 LEU A CA 1
ATOM 2144 C C . LEU A 1 269 ? 79.532 9.544 -72.851 1.00 58.53 269 LEU A C 1
ATOM 2146 O O . LEU A 1 269 ? 79.734 9.223 -71.679 1.00 58.53 269 LEU A O 1
ATOM 2150 N N . ASP A 1 270 ? 80.156 8.972 -73.878 1.00 50.75 270 ASP A N 1
ATOM 2151 C CA . ASP A 1 270 ? 81.247 8.005 -73.758 1.00 50.75 270 ASP A CA 1
ATOM 2152 C C . ASP A 1 270 ? 82.492 8.681 -73.158 1.00 50.75 270 ASP A C 1
ATOM 2154 O O . ASP A 1 270 ? 83.440 9.045 -73.853 1.00 50.75 270 ASP A O 1
ATOM 2158 N N . PHE A 1 271 ? 82.525 8.842 -71.836 1.00 55.12 271 PHE A N 1
ATOM 2159 C CA . PHE A 1 271 ? 83.741 9.212 -71.110 1.00 55.12 271 PHE A CA 1
ATOM 2160 C C . PHE A 1 271 ? 84.624 7.977 -70.897 1.00 55.12 271 PHE A C 1
ATOM 2162 O O . PHE A 1 271 ? 84.885 7.558 -69.771 1.00 55.12 271 PHE A O 1
ATOM 2169 N N . SER A 1 272 ? 85.099 7.381 -71.989 1.00 55.75 272 SER A N 1
ATOM 2170 C CA . SER A 1 272 ? 86.224 6.449 -71.919 1.00 55.75 272 SER A CA 1
ATOM 2171 C C . SER A 1 272 ? 87.521 7.257 -71.898 1.00 55.75 272 SER A C 1
ATOM 2173 O O . SER A 1 272 ? 88.032 7.657 -72.942 1.00 55.75 272 SER A O 1
ATOM 2175 N N . SER A 1 273 ? 88.056 7.524 -70.704 1.00 52.38 273 SER A N 1
ATOM 2176 C CA . SER A 1 273 ? 89.449 7.970 -70.565 1.00 52.38 273 SER A CA 1
ATOM 2177 C C . SER A 1 273 ? 90.386 6.861 -71.058 1.00 52.38 273 SER A C 1
ATOM 2179 O O . SER A 1 273 ? 90.185 5.707 -70.667 1.00 52.38 273 SER A O 1
ATOM 2181 N N . PRO A 1 274 ? 91.428 7.159 -71.858 1.00 49.75 274 PRO A N 1
ATOM 2182 C CA . PRO A 1 274 ? 92.399 6.148 -72.249 1.00 49.75 274 PRO A CA 1
ATOM 2183 C C . PRO A 1 274 ? 93.118 5.637 -70.999 1.00 49.75 274 PRO A C 1
ATOM 2185 O O . PRO A 1 274 ? 93.727 6.411 -70.257 1.00 49.75 274 PRO A O 1
ATOM 2188 N N . ILE A 1 275 ? 93.043 4.330 -70.759 1.00 51.66 275 ILE A N 1
ATOM 2189 C CA . ILE A 1 275 ? 93.926 3.645 -69.818 1.00 51.66 275 ILE A CA 1
ATOM 2190 C C . ILE A 1 275 ? 95.338 3.767 -70.394 1.00 51.66 275 ILE A C 1
ATOM 2192 O O . ILE A 1 275 ? 95.619 3.245 -71.468 1.00 51.66 275 ILE A O 1
ATOM 2196 N N . ALA A 1 276 ? 96.211 4.500 -69.703 1.00 50.28 276 ALA A N 1
ATOM 2197 C CA . ALA A 1 276 ? 97.632 4.517 -70.012 1.00 50.28 276 ALA A CA 1
ATOM 2198 C C . ALA A 1 276 ? 98.202 3.120 -69.730 1.00 50.28 276 ALA A C 1
ATOM 2200 O O . ALA A 1 276 ? 98.283 2.694 -68.574 1.00 50.28 276 ALA A O 1
ATOM 2201 N N . GLU A 1 277 ? 98.561 2.405 -70.792 1.00 51.22 277 GLU A N 1
ATOM 2202 C CA . GLU A 1 277 ? 99.328 1.169 -70.712 1.00 51.22 277 GLU A CA 1
ATOM 2203 C C . GLU A 1 277 ? 100.682 1.480 -70.061 1.00 51.22 277 GLU A C 1
ATOM 2205 O O . GLU A 1 277 ? 101.458 2.307 -70.538 1.00 51.22 277 GLU A O 1
ATOM 2210 N N . LYS A 1 278 ? 100.948 0.848 -68.915 1.00 52.50 278 LYS A N 1
ATOM 2211 C CA . LYS A 1 278 ? 102.295 0.784 -68.355 1.00 52.50 278 LYS A CA 1
ATOM 2212 C C . LYS A 1 278 ? 103.069 -0.258 -69.158 1.00 52.50 278 LYS A C 1
ATOM 2214 O O . LYS A 1 278 ? 102.780 -1.444 -69.039 1.00 52.50 278 LYS A O 1
ATOM 2219 N N . GLU A 1 279 ? 104.043 0.188 -69.945 1.00 54.66 279 GLU A N 1
ATOM 2220 C CA . GLU A 1 279 ? 105.091 -0.674 -70.492 1.00 54.66 279 GLU A CA 1
ATOM 2221 C C . GLU A 1 279 ? 105.970 -1.199 -69.345 1.00 54.66 279 GLU A C 1
ATOM 2223 O O . GLU A 1 279 ? 106.677 -0.436 -68.684 1.00 54.66 279 GLU A O 1
ATOM 2228 N N . GLU A 1 280 ? 105.935 -2.513 -69.116 1.00 52.94 280 GLU A N 1
ATOM 2229 C CA . GLU A 1 280 ? 107.004 -3.246 -68.437 1.00 52.94 280 GLU A CA 1
ATOM 2230 C C . GLU A 1 280 ? 107.866 -3.965 -69.493 1.00 52.94 280 GLU A C 1
ATOM 2232 O O . GLU A 1 280 ? 107.498 -5.016 -70.008 1.00 52.94 280 GLU A O 1
ATOM 2237 N N . ILE A 1 281 ? 109.035 -3.359 -69.738 1.00 52.22 281 ILE A N 1
ATOM 2238 C CA . ILE A 1 281 ? 110.365 -3.963 -69.955 1.00 52.22 281 ILE A CA 1
ATOM 2239 C C . ILE A 1 281 ? 110.688 -4.586 -71.330 1.00 52.22 281 ILE A C 1
ATOM 2241 O O . ILE A 1 281 ? 110.222 -5.668 -71.680 1.00 52.22 281 ILE A O 1
ATOM 2245 N N . CYS A 1 282 ? 111.685 -3.980 -71.993 1.00 44.31 282 CYS A N 1
ATOM 2246 C CA . CYS A 1 282 ? 112.994 -4.617 -72.210 1.00 44.31 282 CYS A CA 1
ATOM 2247 C C . CYS A 1 282 ? 114.131 -3.592 -72.103 1.00 44.31 282 CYS A C 1
ATOM 2249 O O . CYS A 1 282 ? 114.055 -2.553 -72.793 1.00 44.31 282 CYS A O 1
#

Foldseek 3Di:
DDPDDDDPPQLLPPPVLVVVLVVLVVVVPPDPVPDPDPDPVVVVVVVVVVVVNVVSVVSVVVSVVVVLVVVLVVLVVLLVVLLVLLPQPDVVVVVVVVVVVPDDDDDDDDDDDDDDDDDDDDDDDDDDDDDDDDDDDDDDDDDPVPVVVVVVVVVVNVVSNVRSVVSVVSSVVSVVVSVVSVVVVVVVVVVVVVVVCVVVCVVVVVDDVVVVVVVVVVVVVVVVVVVVVVVVVVVVVVVVVVVVVVVVCVVVVVVVVVVVVVVCVVVPPPPPDDDPDDDDDD